Protein AF-A0A2V9GAB4-F1 (afdb_monomer_lite)

Secondary structure (DSSP, 8-state):
--------TT---GGGHHHHHHHHHHHHHHHHHHHHHHHHHHHTTHHHHHHHHHTT-EEEEEEEEEEEEEGGGTTSTT--GGGGSTT--TTS--SS-TTTS----EEEEESSHHHHHHHHHT-SS-BTTB-HHHHTT--GGGEEEEEEEEEEEEEEESSSGGGGHHHHHHHTT----HHHHHHHHHTT-PSP----SHHHHHHHHT-TTTTHHHHHHS---HHHHHHHHHHHHT--EEEEE-TTT--EEEEEE--TTSPPPB---

pLDDT: mean 88.61, std 14.93, range [29.47, 98.56]

Sequence (265 aa):
MNAPDDEVLDYGLIADIPKSKELFEQKAQFHWEFYSELAYLRNQIYDLLKSSLREVAAPFEFSSWQRAVKYKYSLAPLSAKGSLVDPGGRFNIGAIDPSRFPVFPALYLASDKKTALAELLGRDGPVDSLTPEELALTKSISVTVVSVSGKLESVLDIRDSKNLAGFVNLIKGFKLSSKLITKARRVGLFPVKIVRGTNQLVKELQSPKWREWPMGYDVPASPQIFGRIVLDAGVEGVLYDSVLTHSLCSAIYLSSKFPKLCFLH

Radius of gyration: 19.75 Å; chains: 1; bounding box: 44×50×48 Å

Foldseek 3Di:
DDDDDPPPVPDDDPVCVVVVVVLLVLVLVLLVLVLVLVVVLCVVCLVLLLVLLQVLWAKDWAWFWKAKDFPVCQVPSQDQVVQQDPQGDLQWGHVLPCVVHPGFGWDKTFNDDQLNLCVVLVARADDPPDGSQVVSVHDPNRMDMDTFTDMFGTEQELVPLVSCPSNLVSQLPDDDDPVSCVSCVVSVNPPPDGRNGSVSLLCQSLPSPQCCCSVSNSDHGPSNVVSVSCVVSVGQWYWHADNHPRGIMIIGTDDPPTDDTDDDD

Structure (mmCIF, N/CA/C/O backbone):
data_AF-A0A2V9GAB4-F1
#
_entry.id   AF-A0A2V9GAB4-F1
#
loop_
_atom_site.group_PDB
_atom_site.id
_atom_site.type_symbol
_atom_site.label_atom_id
_atom_site.label_alt_id
_atom_site.label_comp_id
_atom_site.label_asym_id
_atom_site.label_entity_id
_atom_site.label_seq_id
_atom_site.pdbx_PDB_ins_code
_atom_site.Cartn_x
_atom_site.Cartn_y
_atom_site.Cartn_z
_atom_site.occupancy
_atom_site.B_iso_or_equiv
_atom_site.auth_seq_id
_atom_site.auth_comp_id
_atom_site.auth_asym_id
_atom_site.auth_atom_id
_atom_site.pdbx_PDB_model_num
ATOM 1 N N . MET A 1 1 ? -14.044 28.088 -4.661 1.00 31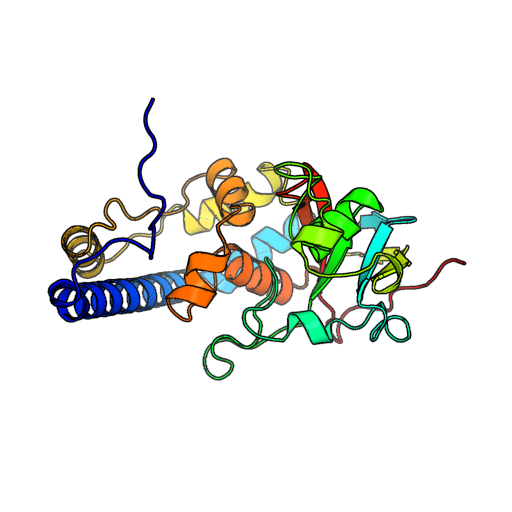.45 1 MET A N 1
ATOM 2 C CA . MET A 1 1 ? -14.533 27.693 -3.322 1.00 31.45 1 MET A CA 1
ATOM 3 C C . MET A 1 1 ? -13.329 27.235 -2.534 1.00 31.45 1 MET A C 1
ATOM 5 O O . MET A 1 1 ? -12.592 26.393 -3.025 1.00 31.45 1 MET A O 1
ATOM 9 N N . ASN A 1 2 ? -13.089 27.898 -1.409 1.00 29.47 2 ASN A N 1
ATOM 10 C CA . ASN A 1 2 ? -11.830 27.888 -0.672 1.00 29.47 2 ASN A CA 1
ATOM 11 C C . ASN A 1 2 ? -11.522 26.510 -0.081 1.00 29.47 2 ASN A C 1
ATOM 13 O O . ASN A 1 2 ? -12.341 25.960 0.651 1.00 29.47 2 ASN A O 1
ATOM 17 N N . ALA A 1 3 ? -10.326 26.001 -0.364 1.00 31.39 3 ALA A N 1
ATOM 18 C CA . ALA A 1 3 ? -9.665 25.024 0.483 1.00 31.39 3 ALA A CA 1
ATOM 19 C C . ALA A 1 3 ? -8.751 25.793 1.445 1.00 31.39 3 ALA A C 1
ATOM 21 O O . ALA A 1 3 ? -7.929 26.582 0.979 1.00 31.39 3 ALA A O 1
ATOM 22 N N . PRO A 1 4 ? -8.883 25.585 2.758 1.00 49.53 4 PRO A N 1
ATOM 23 C CA . PRO A 1 4 ? -7.756 25.758 3.652 1.00 49.53 4 PRO A CA 1
ATOM 24 C C . PRO A 1 4 ? -7.531 24.439 4.391 1.00 49.53 4 PRO A C 1
ATOM 26 O O . PRO A 1 4 ? -8.429 23.965 5.074 1.00 49.53 4 PRO A O 1
ATOM 29 N N . ASP A 1 5 ? -6.383 23.816 4.149 1.00 42.50 5 ASP A N 1
ATOM 30 C CA . ASP A 1 5 ? -5.648 22.951 5.086 1.00 42.50 5 ASP A CA 1
ATOM 31 C C . ASP A 1 5 ? -4.389 22.462 4.350 1.00 42.50 5 ASP A C 1
ATOM 33 O O . ASP A 1 5 ? -4.186 21.276 4.068 1.00 42.50 5 ASP A O 1
ATOM 37 N N . ASP A 1 6 ? -3.560 23.431 3.966 1.00 40.72 6 ASP A N 1
ATOM 38 C CA . ASP A 1 6 ? -2.122 23.211 3.961 1.00 40.72 6 ASP A CA 1
ATOM 39 C C . ASP A 1 6 ? -1.684 23.512 5.398 1.00 40.72 6 ASP A C 1
ATOM 41 O O . ASP A 1 6 ? -1.777 24.657 5.845 1.00 40.72 6 ASP A O 1
ATOM 45 N N . GLU A 1 7 ? -1.277 22.493 6.162 1.00 44.44 7 GLU A N 1
ATOM 46 C CA . GLU A 1 7 ? -0.522 22.710 7.403 1.00 44.44 7 GLU A CA 1
ATOM 47 C C . GLU A 1 7 ? 0.824 23.337 6.995 1.00 44.44 7 GLU A C 1
ATOM 49 O O . GLU A 1 7 ? 1.814 22.656 6.733 1.00 44.44 7 GLU A O 1
ATOM 54 N N . VAL A 1 8 ? 0.826 24.665 6.854 1.00 38.94 8 VAL A N 1
ATOM 55 C CA . VAL A 1 8 ? 2.018 25.484 6.644 1.00 38.94 8 VAL A CA 1
ATOM 56 C C . VAL A 1 8 ? 2.818 25.442 7.942 1.00 38.94 8 VAL A C 1
ATOM 58 O O . VAL A 1 8 ? 2.446 26.067 8.932 1.00 38.94 8 VAL A O 1
ATOM 61 N N . LEU A 1 9 ? 3.920 24.695 7.942 1.00 45.03 9 LEU A N 1
ATOM 62 C CA . LEU A 1 9 ? 4.834 24.563 9.084 1.00 45.03 9 LEU A CA 1
ATOM 63 C C . LEU A 1 9 ? 5.613 25.857 9.415 1.00 45.03 9 LEU A C 1
ATOM 65 O O . LEU A 1 9 ? 6.327 25.885 10.413 1.00 45.03 9 LEU A O 1
ATOM 69 N N . ASP A 1 10 ? 5.465 26.925 8.624 1.00 45.62 10 ASP A N 1
ATOM 70 C CA . ASP A 1 10 ? 6.361 28.093 8.653 1.00 45.62 10 ASP A CA 1
ATOM 71 C C . ASP A 1 10 ? 5.824 29.338 9.383 1.00 45.62 10 ASP A C 1
ATOM 73 O O . ASP A 1 10 ? 6.528 30.345 9.468 1.00 45.62 10 ASP A O 1
ATOM 77 N N . TYR A 1 11 ? 4.616 29.300 9.959 1.00 51.12 11 TYR A N 1
ATOM 78 C CA . TYR A 1 11 ? 4.084 30.433 10.728 1.00 51.12 11 TYR A CA 1
ATOM 79 C C . TYR A 1 11 ? 3.496 29.999 12.074 1.00 51.12 11 TYR A C 1
ATOM 81 O O . TYR A 1 11 ? 2.446 29.369 12.148 1.00 51.12 11 TYR A O 1
ATOM 89 N N . GLY A 1 12 ? 4.164 30.397 13.157 1.00 58.97 12 GLY A N 1
ATOM 90 C CA . GLY A 1 12 ? 3.697 30.263 14.536 1.00 58.97 12 GLY A CA 1
ATOM 91 C C . GLY A 1 12 ? 4.611 31.040 15.479 1.00 58.97 12 GLY A C 1
ATOM 92 O O . GLY A 1 12 ? 5.805 31.188 15.207 1.00 58.97 12 GLY A O 1
ATOM 93 N N . LEU A 1 13 ? 4.079 31.580 16.579 1.00 67.81 13 LEU A N 1
ATOM 94 C CA . LEU A 1 13 ? 4.941 32.171 17.601 1.00 67.81 13 LEU A CA 1
ATOM 95 C C . LEU A 1 13 ? 5.675 31.035 18.322 1.00 67.81 13 LEU A C 1
ATOM 97 O O . LEU A 1 13 ? 5.108 29.970 18.548 1.00 67.81 13 LEU A O 1
ATOM 101 N N . ILE A 1 14 ? 6.914 31.262 18.767 1.00 72.50 14 ILE A N 1
ATOM 102 C CA . ILE A 1 14 ? 7.660 30.279 19.584 1.00 72.50 14 ILE A CA 1
ATOM 103 C C . ILE A 1 14 ? 6.833 29.835 20.811 1.00 72.50 14 ILE A C 1
ATOM 105 O O . ILE A 1 14 ? 6.907 28.686 21.243 1.00 72.50 14 ILE A O 1
ATOM 109 N N . ALA A 1 15 ? 5.987 30.729 21.332 1.00 76.12 15 ALA A N 1
ATOM 110 C CA . ALA A 1 15 ? 5.062 30.460 22.429 1.00 76.12 15 ALA A CA 1
ATOM 111 C C . ALA A 1 15 ? 3.996 29.385 22.120 1.00 76.12 15 ALA A C 1
ATOM 113 O O . ALA A 1 15 ? 3.426 28.814 23.050 1.00 76.12 15 ALA A O 1
ATOM 114 N N . ASP A 1 16 ? 3.735 29.087 20.846 1.00 79.31 16 ASP A N 1
ATOM 115 C CA . ASP A 1 16 ? 2.739 28.104 20.411 1.00 79.31 16 ASP A CA 1
ATOM 116 C C . ASP A 1 16 ? 3.319 26.690 20.267 1.00 79.31 16 ASP A C 1
ATOM 118 O O . ASP A 1 16 ? 2.557 25.725 20.187 1.00 79.31 16 ASP A O 1
ATOM 122 N N . ILE A 1 17 ? 4.650 26.532 20.310 1.00 78.38 17 ILE A N 1
ATOM 123 C CA . ILE A 1 17 ? 5.329 25.229 20.193 1.00 78.38 17 ILE A CA 1
ATOM 124 C C . ILE A 1 17 ? 4.799 24.204 21.214 1.00 78.38 17 ILE A C 1
ATOM 126 O O . ILE A 1 17 ? 4.480 23.086 20.800 1.00 78.38 17 ILE A O 1
ATOM 130 N N . PRO A 1 18 ? 4.636 24.527 22.517 1.00 82.94 18 PRO A N 1
ATOM 131 C CA . PRO A 1 18 ? 4.119 23.559 23.484 1.00 82.94 18 PRO A CA 1
ATOM 132 C C . PRO A 1 18 ? 2.691 23.103 23.163 1.00 82.94 18 PRO A C 1
ATOM 134 O O . PRO A 1 18 ? 2.398 21.913 23.231 1.00 82.94 18 PRO A O 1
ATOM 137 N N . LYS A 1 19 ? 1.820 24.036 22.755 1.00 83.69 19 LYS A N 1
ATOM 138 C CA . LYS A 1 19 ? 0.426 23.738 22.388 1.00 83.69 19 LYS A CA 1
ATOM 139 C C . LYS A 1 19 ? 0.348 22.895 21.117 1.00 83.69 19 LYS A C 1
ATOM 141 O O . LYS A 1 19 ? -0.447 21.964 21.048 1.00 83.69 19 LYS A O 1
ATOM 146 N N . SER A 1 20 ? 1.187 23.206 20.128 1.00 83.12 20 SER A N 1
ATOM 147 C CA . SER A 1 20 ? 1.292 22.443 18.882 1.00 83.12 20 SER A CA 1
ATOM 148 C C . SER A 1 20 ? 1.750 21.007 19.151 1.00 83.12 20 SER A C 1
ATOM 150 O O . SER A 1 20 ? 1.139 20.058 18.660 1.00 83.12 20 SER A O 1
ATOM 152 N N . LYS A 1 21 ? 2.751 20.834 20.024 1.00 87.00 21 LYS A N 1
ATOM 153 C CA . LYS A 1 21 ? 3.227 19.514 20.448 1.00 87.00 21 LYS A CA 1
ATOM 154 C C . LYS A 1 21 ? 2.142 18.711 21.168 1.00 87.0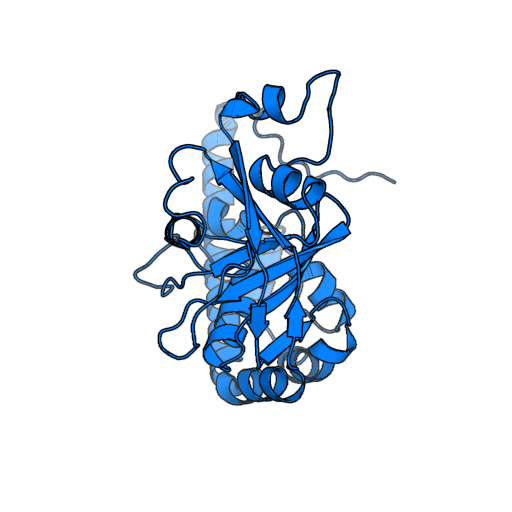0 21 LYS A C 1
ATOM 156 O O . LYS A 1 21 ? 1.928 17.551 20.830 1.00 87.00 21 LYS A O 1
ATOM 161 N N . GLU A 1 22 ? 1.430 19.321 22.113 1.00 88.88 22 GLU A N 1
ATOM 162 C CA . GLU A 1 22 ? 0.339 18.651 22.830 1.00 88.88 22 GLU A CA 1
ATOM 163 C C . GLU A 1 22 ? -0.789 18.228 21.873 1.00 88.88 22 GLU A C 1
ATOM 165 O O . GLU A 1 22 ? -1.264 17.093 21.924 1.00 88.88 22 GLU A O 1
ATOM 170 N N . LEU A 1 23 ? -1.190 19.108 20.949 1.00 88.06 23 LEU A N 1
ATOM 171 C CA . LEU A 1 23 ? -2.200 18.782 19.944 1.00 88.06 23 LEU A CA 1
ATOM 172 C C . LEU A 1 23 ? -1.737 17.642 19.027 1.00 88.06 23 LEU A C 1
ATOM 174 O O . LEU A 1 23 ? -2.525 16.744 18.722 1.00 88.06 23 LEU A O 1
ATOM 178 N N . PHE A 1 24 ? -0.471 17.654 18.608 1.00 90.69 24 PHE A N 1
ATOM 179 C CA . PHE A 1 24 ? 0.117 16.576 17.822 1.00 90.69 24 PHE A CA 1
ATOM 180 C C . PHE A 1 24 ? 0.087 15.244 18.579 1.00 90.69 24 PHE A C 1
ATOM 182 O O . PHE A 1 24 ? -0.371 14.250 18.023 1.00 90.69 24 PHE A O 1
ATOM 189 N N . GLU A 1 25 ? 0.478 15.216 19.855 1.00 92.38 25 GLU A N 1
ATOM 190 C CA . GLU A 1 25 ? 0.418 14.011 20.694 1.00 92.38 25 GLU A CA 1
ATOM 191 C C . GLU A 1 25 ? -1.021 13.481 20.826 1.00 92.38 25 GLU A C 1
ATOM 193 O O . GLU A 1 25 ? -1.262 12.276 20.708 1.00 92.38 25 GLU A O 1
ATOM 198 N N . GLN A 1 26 ? -2.008 14.370 20.988 1.00 93.62 26 GLN A N 1
ATOM 199 C CA . GLN A 1 26 ? -3.422 13.988 21.030 1.00 93.62 26 GLN A CA 1
ATOM 200 C C . GLN A 1 26 ? -3.918 13.418 19.689 1.00 93.62 26 GLN A C 1
ATOM 202 O O . GLN A 1 26 ? -4.648 12.417 19.684 1.00 93.62 26 GLN A O 1
ATOM 207 N N . LYS A 1 27 ? -3.517 14.020 18.558 1.00 93.94 27 LYS A N 1
ATOM 208 C CA . LYS A 1 27 ? -3.809 13.511 17.205 1.00 93.94 27 LYS A CA 1
ATOM 209 C C . LYS A 1 27 ? -3.142 12.148 16.985 1.00 93.94 27 LYS A C 1
ATOM 211 O O . LYS A 1 27 ? -3.827 11.203 16.600 1.00 93.94 27 LYS A O 1
ATOM 216 N N . ALA A 1 28 ? -1.859 12.003 17.314 1.00 94.06 28 ALA A N 1
ATOM 217 C CA . ALA A 1 28 ? -1.122 10.743 17.216 1.00 94.06 28 ALA A CA 1
ATOM 218 C C . ALA A 1 28 ? -1.802 9.634 18.030 1.00 94.06 28 ALA A C 1
ATOM 220 O O . ALA A 1 28 ? -2.096 8.557 17.508 1.00 94.06 28 ALA A O 1
ATOM 221 N N . GLN A 1 29 ? -2.163 9.917 19.285 1.00 95.62 29 GLN A N 1
ATOM 222 C CA . GLN A 1 29 ? -2.875 8.959 20.126 1.00 95.62 29 GLN A CA 1
ATOM 223 C C . GLN A 1 29 ? -4.253 8.598 19.547 1.00 95.62 29 GLN A C 1
ATOM 225 O O . GLN A 1 29 ? -4.697 7.458 19.675 1.00 95.62 29 GLN A O 1
ATOM 230 N N . PHE A 1 30 ? -4.965 9.548 18.932 1.00 95.94 30 PHE A N 1
ATOM 231 C CA . PHE A 1 30 ? -6.208 9.251 18.218 1.00 95.94 30 PHE A CA 1
ATOM 232 C C . PHE A 1 30 ? -5.970 8.312 17.026 1.00 95.94 30 PHE A C 1
ATOM 234 O O . PHE A 1 30 ? -6.690 7.322 16.901 1.00 95.94 30 PHE A O 1
ATOM 241 N N . HIS A 1 31 ? -4.963 8.569 16.186 1.00 95.56 31 HIS A N 1
ATOM 242 C CA . HIS A 1 31 ? -4.657 7.729 15.024 1.00 95.56 31 HIS A CA 1
ATOM 243 C C . HIS A 1 31 ? -4.272 6.299 15.420 1.00 95.56 31 HIS A C 1
ATOM 245 O O . HIS A 1 31 ? -4.744 5.351 14.792 1.00 95.56 31 HIS A O 1
ATOM 251 N N . TRP A 1 32 ? -3.515 6.124 16.506 1.00 96.19 32 TRP A N 1
ATOM 252 C CA . TRP A 1 32 ? -3.209 4.803 17.066 1.00 96.19 32 TRP A CA 1
ATOM 253 C C . TRP A 1 32 ? -4.452 4.053 17.552 1.00 96.19 32 TRP A C 1
ATOM 255 O O . TRP A 1 32 ? -4.627 2.873 17.234 1.00 96.19 32 TRP A O 1
ATOM 265 N N . GLU A 1 33 ? -5.334 4.716 18.303 1.00 96.94 33 GLU A N 1
ATOM 266 C CA . GLU A 1 33 ? -6.590 4.114 18.770 1.00 96.94 33 GLU A CA 1
ATOM 267 C C . GLU A 1 33 ? -7.515 3.769 17.594 1.00 96.94 33 GLU A C 1
ATOM 269 O O . GLU A 1 33 ? -8.073 2.672 17.548 1.00 96.94 33 GLU A O 1
ATOM 274 N N . PHE A 1 34 ? -7.619 4.661 16.606 1.00 96.69 34 PHE A N 1
ATOM 275 C CA . PHE A 1 34 ? -8.413 4.445 15.399 1.00 96.69 34 PHE A CA 1
ATOM 276 C C . PHE A 1 34 ? -7.890 3.288 14.554 1.00 96.69 34 PHE A C 1
ATOM 278 O O . PHE A 1 34 ? -8.665 2.414 14.155 1.00 96.69 34 PHE A O 1
ATOM 285 N N . TYR A 1 35 ? -6.576 3.232 14.331 1.00 96.12 35 TYR A N 1
ATOM 286 C CA . TYR A 1 35 ? -5.938 2.100 13.673 1.00 96.12 35 TYR A CA 1
ATOM 287 C C . TYR A 1 35 ? -6.241 0.792 14.412 1.00 96.12 35 TYR A C 1
ATOM 289 O O . TYR A 1 35 ? -6.675 -0.174 13.782 1.00 96.12 35 TYR A O 1
ATOM 297 N N . SER A 1 36 ? -6.041 0.772 15.733 1.00 96.75 36 SER A N 1
ATOM 298 C CA . SER A 1 36 ? -6.175 -0.430 16.563 1.00 96.75 36 SER A CA 1
ATOM 299 C C . SER A 1 36 ? -7.606 -0.959 16.569 1.00 96.75 36 SER A C 1
ATOM 301 O O . SER A 1 36 ? -7.825 -2.160 16.411 1.00 96.75 36 SER A O 1
ATOM 303 N N . GLU A 1 37 ? -8.593 -0.069 16.686 1.00 97.69 37 GLU A N 1
ATOM 304 C CA . GLU A 1 37 ? -10.002 -0.451 16.671 1.00 97.69 37 GLU A CA 1
ATOM 305 C C . GLU A 1 37 ? -10.410 -1.025 15.305 1.00 97.69 37 GLU A C 1
ATOM 307 O O . GLU A 1 37 ? -11.017 -2.095 15.228 1.00 97.69 37 GLU A O 1
ATOM 312 N N . LEU A 1 38 ? -10.003 -0.386 14.203 1.00 97.06 38 LEU A N 1
ATOM 313 C CA . LEU A 1 38 ? -10.259 -0.937 12.873 1.00 97.06 38 LEU A CA 1
ATOM 314 C C . LEU A 1 38 ? -9.484 -2.234 12.605 1.00 97.06 38 LEU A C 1
ATOM 316 O O . LEU A 1 38 ? -9.986 -3.102 11.892 1.00 97.06 38 LEU A O 1
ATOM 320 N N . ALA A 1 39 ? -8.271 -2.382 13.143 1.00 96.94 39 ALA A N 1
ATOM 321 C CA . ALA A 1 39 ? -7.491 -3.610 13.029 1.00 96.94 39 ALA A CA 1
ATOM 322 C C . ALA A 1 39 ? -8.197 -4.770 13.732 1.00 96.94 39 ALA A C 1
ATOM 324 O O . ALA A 1 39 ? -8.334 -5.838 13.138 1.00 96.94 39 ALA A O 1
ATOM 325 N N . TYR A 1 40 ? -8.732 -4.533 14.932 1.00 98.00 40 TYR A N 1
ATOM 326 C CA . TYR A 1 40 ? -9.563 -5.502 15.637 1.00 98.00 40 TYR A CA 1
ATOM 327 C C . TYR A 1 40 ? -10.787 -5.909 14.804 1.00 98.00 40 TYR A C 1
ATOM 329 O O . TYR A 1 40 ? -11.006 -7.102 14.597 1.00 98.00 40 TYR A O 1
ATOM 337 N N . LEU A 1 41 ? -11.535 -4.942 14.257 1.00 97.81 41 LEU A N 1
ATOM 338 C CA . LEU A 1 41 ? -12.714 -5.218 13.424 1.00 97.81 41 LEU A CA 1
ATOM 339 C C . LEU A 1 41 ? -12.368 -6.003 12.151 1.00 97.81 41 LEU A C 1
ATOM 341 O O . LEU A 1 41 ? -13.071 -6.951 11.813 1.00 97.81 41 LEU A O 1
ATOM 345 N N . ARG A 1 42 ? -11.270 -5.660 11.461 1.00 97.75 42 ARG A N 1
ATOM 346 C CA . ARG A 1 42 ? -10.782 -6.425 10.300 1.00 97.75 42 ARG A CA 1
ATOM 347 C C . ARG A 1 42 ? -10.375 -7.841 10.682 1.00 97.75 42 ARG A C 1
ATOM 349 O O . ARG A 1 42 ? -10.671 -8.759 9.928 1.00 97.75 42 ARG A O 1
ATOM 356 N N . ASN A 1 43 ? -9.727 -8.023 11.832 1.00 97.88 43 ASN A N 1
ATOM 357 C CA . ASN A 1 43 ? -9.279 -9.335 12.289 1.00 97.88 43 ASN A CA 1
ATOM 358 C C . ASN A 1 43 ? -10.452 -10.310 12.487 1.00 97.88 43 ASN A C 1
ATOM 360 O O . ASN A 1 43 ? -10.327 -11.478 12.139 1.00 97.88 43 ASN A O 1
ATOM 364 N N . GLN A 1 44 ? -11.612 -9.825 12.953 1.00 98.25 44 GLN A N 1
ATOM 365 C CA . GLN A 1 44 ? -12.822 -10.652 13.109 1.00 98.25 44 GLN A CA 1
ATOM 366 C C . GLN A 1 44 ? -13.346 -11.237 11.788 1.00 98.25 44 GLN A C 1
ATOM 368 O O . GLN A 1 44 ? -14.071 -12.226 11.796 1.00 98.25 44 GLN A O 1
ATOM 373 N N . ILE A 1 45 ? -13.003 -10.624 10.654 1.00 98.31 45 ILE A N 1
ATOM 374 C CA . ILE A 1 45 ? -13.492 -11.008 9.323 1.00 98.31 45 ILE A CA 1
ATOM 375 C C . ILE A 1 45 ? -12.348 -11.208 8.320 1.00 98.31 45 ILE A C 1
ATOM 377 O O . ILE A 1 45 ? -12.560 -11.133 7.111 1.00 98.31 45 ILE A O 1
ATOM 381 N N . TYR A 1 46 ? -11.121 -11.436 8.797 1.00 98.38 46 TYR A N 1
ATOM 382 C CA . TYR A 1 46 ? -9.918 -11.352 7.963 1.00 98.38 46 TYR A CA 1
ATOM 383 C C . TYR A 1 46 ? -9.918 -12.359 6.810 1.00 98.38 46 TYR A C 1
ATOM 385 O O . TYR A 1 46 ? -9.556 -12.025 5.682 1.00 98.38 46 TYR A O 1
ATOM 393 N N . ASP A 1 47 ? -10.384 -13.583 7.062 1.00 98.50 47 ASP A N 1
ATOM 394 C CA . ASP A 1 47 ? -10.487 -14.615 6.028 1.00 98.50 47 ASP A CA 1
ATOM 395 C C . ASP A 1 47 ? -11.544 -14.288 4.967 1.00 98.50 47 ASP A C 1
ATOM 397 O O . ASP A 1 47 ? -11.324 -14.562 3.784 1.00 98.50 47 ASP A O 1
ATOM 401 N N . LEU A 1 48 ? -12.641 -13.627 5.350 1.00 98.56 48 LEU A N 1
ATOM 402 C CA . LEU A 1 48 ? -13.647 -13.133 4.405 1.00 98.56 48 LEU A CA 1
ATOM 403 C C . LEU A 1 48 ? -13.077 -12.005 3.541 1.00 98.56 48 LEU A C 1
ATOM 405 O O . LEU A 1 48 ? -13.284 -12.001 2.330 1.00 98.56 48 LEU A O 1
ATOM 409 N N . LEU A 1 49 ? -12.303 -11.089 4.139 1.00 98.56 49 LEU A N 1
ATOM 410 C CA . LEU A 1 49 ? -11.621 -10.026 3.395 1.00 98.56 49 LEU A CA 1
ATOM 411 C C . LEU A 1 49 ? -10.668 -10.621 2.353 1.00 98.56 49 LEU A C 1
ATOM 413 O O . LEU A 1 49 ? -10.767 -10.272 1.179 1.00 98.56 49 LEU A O 1
ATOM 417 N N . LYS A 1 50 ? -9.810 -11.570 2.748 1.00 98.44 50 LYS A N 1
ATOM 418 C CA . LYS A 1 50 ? -8.899 -12.262 1.821 1.00 98.44 50 LYS A CA 1
ATOM 419 C C . LYS A 1 50 ? -9.646 -12.982 0.699 1.00 98.44 50 LYS A C 1
ATOM 421 O O . LYS A 1 50 ? -9.265 -12.852 -0.461 1.00 98.44 50 LYS A O 1
ATOM 426 N N . SER A 1 51 ? -10.705 -13.719 1.034 1.00 98.31 51 SER A N 1
ATOM 427 C CA . SER A 1 51 ? -11.493 -14.473 0.049 1.00 98.31 51 SER A CA 1
ATOM 428 C C . SER A 1 51 ? -12.142 -13.536 -0.970 1.00 98.31 51 SER A C 1
ATOM 430 O O . SER A 1 51 ? -11.980 -13.746 -2.167 1.00 98.31 51 SER A O 1
ATOM 432 N N . SER A 1 52 ? -12.728 -12.425 -0.505 1.00 98.31 52 SER A N 1
ATOM 433 C CA . SER A 1 52 ? -13.359 -11.427 -1.379 1.00 98.31 52 SER A CA 1
ATOM 434 C C . SER A 1 52 ? -12.401 -10.787 -2.389 1.00 98.31 52 SER A C 1
ATOM 436 O O . SER A 1 52 ? -12.834 -10.399 -3.467 1.00 98.31 52 SER A O 1
ATOM 438 N N . LEU A 1 53 ? -11.109 -10.675 -2.054 1.00 98.12 53 LEU A N 1
ATOM 439 C CA . LEU A 1 53 ? -10.084 -10.141 -2.957 1.00 98.12 53 LEU A CA 1
ATOM 440 C C . LEU A 1 53 ? -9.559 -11.213 -3.914 1.00 98.12 53 LEU A C 1
ATOM 442 O O . LEU A 1 53 ? -9.282 -10.918 -5.072 1.00 98.12 53 LEU A O 1
ATOM 446 N N . ARG A 1 54 ? -9.431 -12.458 -3.444 1.00 97.00 54 ARG A N 1
ATOM 447 C CA . ARG A 1 54 ? -8.968 -13.579 -4.268 1.00 97.00 54 ARG A CA 1
ATOM 448 C C . ARG A 1 54 ? -9.960 -13.918 -5.381 1.00 97.00 54 ARG A C 1
ATOM 450 O O . ARG A 1 54 ? -9.529 -14.211 -6.485 1.00 97.00 54 ARG A O 1
ATOM 457 N N . GLU A 1 55 ? -11.261 -13.867 -5.096 1.00 96.75 55 GLU A N 1
ATOM 458 C CA . GLU A 1 55 ? -12.335 -14.210 -6.047 1.00 96.75 55 GLU A CA 1
ATOM 459 C C . GLU A 1 55 ? -12.380 -13.310 -7.289 1.00 96.75 55 GLU A C 1
ATOM 461 O O . GLU A 1 55 ? -12.860 -13.734 -8.337 1.00 96.75 55 GLU A O 1
ATOM 466 N N . VAL A 1 56 ? -11.888 -12.077 -7.175 1.00 97.25 56 VAL A N 1
ATOM 467 C CA . VAL A 1 56 ? -11.909 -11.075 -8.254 1.00 97.25 56 VAL A CA 1
ATOM 468 C C . VAL A 1 56 ? -10.538 -10.853 -8.895 1.00 97.25 56 VAL A C 1
ATOM 470 O O . VAL A 1 56 ? -10.439 -10.139 -9.890 1.00 97.25 56 VAL A O 1
ATOM 473 N N . ALA A 1 57 ? -9.473 -11.415 -8.320 1.00 97.31 57 ALA A N 1
ATOM 474 C CA . ALA A 1 57 ? -8.135 -11.300 -8.876 1.00 97.31 57 ALA A CA 1
ATOM 475 C C . ALA A 1 57 ? -8.014 -12.156 -10.144 1.00 97.31 57 ALA A C 1
ATOM 477 O O . ALA A 1 57 ? -8.529 -13.272 -10.205 1.00 97.31 57 ALA A O 1
ATOM 478 N N . ALA A 1 58 ? -7.308 -11.643 -11.148 1.00 96.88 58 ALA A N 1
ATOM 479 C CA . ALA A 1 58 ? -7.201 -12.275 -12.460 1.00 96.88 58 ALA A CA 1
ATOM 480 C C . ALA A 1 58 ? -5.743 -12.342 -12.940 1.00 96.88 58 ALA A C 1
ATOM 482 O O . ALA A 1 58 ? -4.924 -11.528 -12.502 1.00 96.88 58 ALA A O 1
ATOM 483 N N . PRO A 1 59 ? -5.408 -13.268 -13.856 1.00 97.00 59 PRO A N 1
ATOM 484 C CA . PRO A 1 59 ? -4.115 -13.258 -14.520 1.00 97.00 59 PRO A CA 1
ATOM 485 C C . PRO A 1 59 ? -3.871 -11.939 -15.252 1.00 97.00 59 PRO A C 1
ATOM 487 O O . PRO A 1 59 ? -4.781 -11.357 -15.845 1.00 97.00 59 PRO A O 1
ATOM 490 N N . PHE A 1 60 ? -2.624 -11.489 -15.238 1.00 96.19 60 PHE A N 1
ATOM 491 C CA . PHE A 1 60 ? -2.203 -10.250 -15.867 1.00 96.19 60 PHE A CA 1
ATOM 492 C C . PHE A 1 60 ? -0.857 -10.441 -16.559 1.00 96.19 60 PHE A C 1
ATOM 494 O O . PHE A 1 60 ? 0.151 -10.757 -15.926 1.00 96.19 60 PHE A O 1
ATOM 501 N N . GLU A 1 61 ? -0.846 -10.236 -17.870 1.00 96.25 61 GLU A N 1
ATOM 502 C CA . GLU A 1 61 ? 0.366 -10.221 -18.678 1.00 96.25 61 GLU A CA 1
ATOM 503 C C . GLU A 1 61 ? 0.729 -8.781 -19.020 1.00 96.25 61 GLU A C 1
ATOM 505 O O . GLU A 1 61 ? -0.128 -7.964 -19.363 1.00 96.25 61 GLU A O 1
ATOM 510 N N . PHE A 1 62 ? 2.014 -8.469 -18.924 1.00 95.19 62 PHE A N 1
ATOM 511 C CA . PHE A 1 62 ? 2.527 -7.147 -19.216 1.00 95.19 62 PHE A CA 1
ATOM 512 C C . PHE A 1 62 ? 3.806 -7.230 -20.032 1.00 95.19 62 PHE A C 1
ATOM 514 O O . PHE A 1 62 ? 4.681 -8.064 -19.796 1.00 95.19 62 PHE A O 1
ATOM 521 N N . SER A 1 63 ? 3.921 -6.324 -20.997 1.00 96.44 63 SER A N 1
ATOM 522 C CA . SER A 1 63 ? 5.077 -6.229 -21.876 1.00 96.44 63 SER A CA 1
ATOM 523 C C . SER A 1 63 ? 5.622 -4.816 -21.866 1.00 96.44 63 SER A C 1
ATOM 525 O O . SER A 1 63 ? 4.868 -3.849 -21.968 1.00 96.44 63 SER A O 1
ATOM 527 N N . SER A 1 64 ? 6.942 -4.713 -21.766 1.00 95.38 64 SER A N 1
ATOM 528 C CA . SER A 1 64 ? 7.683 -3.457 -21.842 1.00 95.38 64 SER A CA 1
ATOM 529 C C . SER A 1 64 ? 7.256 -2.411 -20.812 1.00 95.38 64 SER A C 1
ATOM 531 O O . SER A 1 64 ? 7.254 -1.209 -21.083 1.00 95.38 64 SER A O 1
ATOM 533 N N . TRP A 1 65 ? 6.911 -2.862 -19.608 1.00 97.38 65 TRP A N 1
ATOM 534 C CA . TRP A 1 65 ? 6.686 -1.975 -18.474 1.00 97.38 65 TRP A CA 1
ATOM 535 C C . TRP A 1 65 ? 8.008 -1.433 -17.959 1.00 97.38 65 TRP A C 1
ATOM 537 O O . TRP A 1 65 ? 9.061 -2.030 -18.138 1.00 97.38 65 TRP A O 1
ATOM 547 N N . GLN A 1 66 ? 7.971 -0.279 -17.320 1.00 97.25 66 GLN A N 1
ATOM 548 C CA . GLN A 1 66 ? 9.160 0.486 -17.004 1.00 97.25 66 GLN A CA 1
ATOM 549 C C . GLN A 1 66 ? 9.391 0.522 -15.500 1.00 97.25 66 GLN A C 1
ATOM 551 O O . GLN A 1 66 ? 8.485 0.800 -14.709 1.00 97.25 66 GLN A O 1
ATOM 556 N N . ARG A 1 67 ? 10.642 0.287 -15.102 1.00 95.44 67 ARG A N 1
ATOM 557 C CA . ARG A 1 67 ? 11.111 0.526 -13.738 1.00 95.44 67 ARG A CA 1
ATOM 558 C C . ARG A 1 67 ? 12.257 1.517 -13.747 1.00 95.44 67 ARG A C 1
ATOM 560 O O . ARG A 1 67 ? 13.321 1.226 -14.287 1.00 95.44 67 ARG A O 1
ATOM 567 N N . ALA A 1 68 ? 12.052 2.662 -13.106 1.00 94.00 68 ALA A N 1
ATOM 568 C CA . ALA A 1 68 ? 13.101 3.644 -12.874 1.00 94.00 68 ALA A CA 1
ATOM 569 C C . ALA A 1 68 ? 13.751 3.410 -11.502 1.00 94.00 68 ALA A C 1
ATOM 571 O O . ALA A 1 68 ? 13.069 3.262 -10.488 1.00 94.00 68 ALA A O 1
ATOM 572 N N . VAL A 1 69 ? 15.081 3.381 -11.461 1.00 91.75 69 VAL A N 1
ATOM 573 C CA . VAL A 1 69 ? 15.878 3.256 -10.234 1.00 91.75 69 VAL A CA 1
ATOM 574 C C . VAL A 1 69 ? 17.034 4.249 -10.254 1.00 91.75 69 VAL A C 1
ATOM 576 O O . VAL A 1 69 ? 17.504 4.651 -11.315 1.00 91.75 69 VAL A O 1
ATOM 579 N N . LYS A 1 70 ? 17.550 4.630 -9.080 1.00 89.38 70 LYS A N 1
ATOM 580 C CA . LYS A 1 70 ? 18.812 5.388 -9.015 1.00 89.38 70 LYS A CA 1
ATOM 581 C C . LYS A 1 70 ? 19.944 4.553 -9.622 1.00 89.38 70 LYS A C 1
ATOM 583 O O . LYS A 1 70 ? 19.991 3.348 -9.390 1.00 89.38 70 LYS A O 1
ATOM 588 N N . TYR A 1 71 ? 20.887 5.194 -10.309 1.00 87.38 71 TYR A N 1
ATOM 589 C CA . TYR A 1 71 ? 21.997 4.549 -11.023 1.00 87.38 71 TYR A CA 1
ATOM 590 C C . TYR A 1 71 ? 22.786 3.565 -10.149 1.00 87.38 71 TYR A C 1
ATOM 592 O O . TYR A 1 71 ? 23.147 2.486 -10.599 1.00 87.38 71 TYR A O 1
ATOM 600 N N . LYS A 1 72 ? 22.965 3.865 -8.855 1.00 88.00 72 LYS A N 1
ATOM 601 C CA . LYS A 1 72 ? 23.604 2.947 -7.890 1.00 88.00 72 LYS A CA 1
ATOM 602 C C . LYS A 1 72 ? 22.900 1.589 -7.720 1.00 88.00 72 LYS A C 1
ATOM 604 O O . LYS A 1 72 ? 23.475 0.677 -7.138 1.00 88.00 72 LYS A O 1
ATOM 609 N N . TYR A 1 73 ? 21.660 1.457 -8.185 1.00 88.56 73 TYR A N 1
ATOM 610 C CA . TYR A 1 73 ? 20.860 0.232 -8.152 1.00 88.56 73 TYR A CA 1
ATOM 611 C C . TYR A 1 73 ? 20.668 -0.395 -9.543 1.00 88.56 73 TYR A C 1
ATOM 613 O O . TYR A 1 73 ? 19.909 -1.354 -9.671 1.00 88.56 73 TYR A O 1
ATOM 621 N N . SER A 1 74 ? 21.352 0.112 -10.574 1.00 88.94 74 SER A N 1
ATOM 622 C CA . SER A 1 74 ? 21.228 -0.344 -11.967 1.00 88.94 74 SER A CA 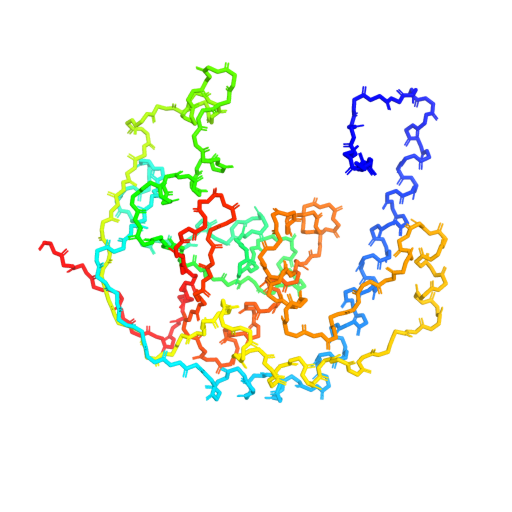1
ATOM 623 C C . SER A 1 74 ? 21.569 -1.823 -12.165 1.00 88.94 74 SER A C 1
ATOM 625 O O . SER A 1 74 ? 20.965 -2.473 -13.009 1.00 88.94 74 SER A O 1
ATOM 627 N N . LEU A 1 75 ? 22.476 -2.375 -11.349 1.00 89.81 75 LEU A N 1
ATOM 628 C CA . LEU A 1 75 ? 22.876 -3.789 -11.391 1.00 89.81 75 LEU A CA 1
ATOM 629 C C . LEU A 1 75 ? 21.882 -4.738 -10.705 1.00 89.81 75 LEU A C 1
ATOM 631 O O . LEU A 1 75 ? 22.001 -5.953 -10.828 1.00 89.81 75 LEU A O 1
ATOM 635 N N . ALA A 1 76 ? 20.905 -4.208 -9.967 1.00 90.81 76 ALA A N 1
ATOM 636 C CA . ALA A 1 76 ? 19.865 -5.001 -9.318 1.00 90.81 76 ALA A CA 1
ATOM 637 C C . ALA A 1 76 ? 18.492 -4.328 -9.474 1.00 90.81 76 ALA A C 1
ATOM 639 O O . ALA A 1 76 ? 17.813 -4.049 -8.475 1.00 90.81 76 ALA A O 1
ATOM 640 N N . PRO A 1 77 ? 18.045 -4.071 -10.716 1.00 89.56 77 PR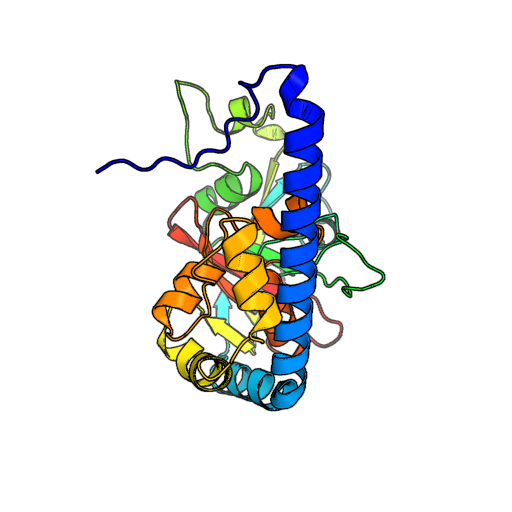O A N 1
ATOM 641 C CA . PRO A 1 77 ? 16.908 -3.209 -10.980 1.00 89.56 77 PRO A CA 1
ATOM 642 C C . PRO A 1 77 ? 15.577 -3.894 -10.680 1.00 89.56 77 PRO A C 1
ATOM 644 O O . PRO A 1 77 ? 14.559 -3.243 -10.814 1.00 89.56 77 PRO A O 1
ATOM 647 N N . LEU A 1 78 ? 15.550 -5.163 -10.249 1.00 91.00 78 LEU A N 1
ATOM 648 C CA . LEU A 1 78 ? 14.366 -5.883 -9.741 1.00 91.00 78 LEU A CA 1
ATOM 649 C C . LEU A 1 78 ? 14.391 -6.087 -8.216 1.00 91.00 78 LEU A C 1
ATOM 651 O O . LEU A 1 78 ? 13.499 -6.699 -7.640 1.00 91.00 78 LEU A O 1
ATOM 655 N N . SER A 1 79 ? 15.386 -5.530 -7.524 1.00 91.12 79 SER A N 1
ATOM 656 C CA . SER A 1 79 ? 15.427 -5.566 -6.064 1.00 91.12 79 SER A CA 1
ATOM 657 C C . SER A 1 79 ? 14.264 -4.767 -5.471 1.00 91.12 79 SER A C 1
ATOM 659 O O . SER A 1 79 ? 14.090 -3.586 -5.788 1.00 91.12 79 SER A O 1
ATOM 661 N N . ALA A 1 80 ? 13.494 -5.379 -4.573 1.00 92.69 80 ALA A N 1
ATOM 662 C CA . ALA A 1 80 ? 12.466 -4.694 -3.789 1.00 92.69 80 ALA A CA 1
ATOM 663 C C . ALA A 1 80 ? 12.991 -4.155 -2.447 1.00 92.69 80 ALA A C 1
ATOM 665 O O . ALA A 1 80 ? 12.206 -3.631 -1.662 1.00 92.69 80 ALA A O 1
ATOM 666 N N . LYS A 1 81 ? 14.306 -4.224 -2.168 1.00 91.38 81 LYS A N 1
ATOM 667 C CA . LYS A 1 81 ? 14.885 -3.761 -0.888 1.00 91.38 81 LYS A CA 1
ATOM 668 C C . LYS A 1 81 ? 14.505 -2.319 -0.545 1.00 91.38 81 LYS A C 1
ATOM 670 O O . LYS A 1 81 ? 14.250 -2.018 0.612 1.00 91.38 81 LYS A O 1
ATOM 675 N N . GLY A 1 82 ? 14.416 -1.448 -1.552 1.00 90.25 82 GLY A N 1
ATOM 676 C CA . GLY A 1 82 ? 14.002 -0.056 -1.364 1.00 90.25 82 GLY A CA 1
ATOM 677 C C . GLY A 1 82 ? 12.568 0.107 -0.854 1.00 90.25 82 GLY A C 1
ATOM 678 O O . GLY A 1 82 ? 12.282 1.105 -0.221 1.00 90.25 82 GLY A O 1
ATOM 679 N N . SER A 1 83 ? 11.679 -0.865 -1.072 1.00 93.69 83 SER A N 1
ATOM 680 C CA . SER A 1 83 ? 10.309 -0.826 -0.539 1.00 93.69 83 SER A CA 1
ATOM 681 C C . SER A 1 83 ? 10.225 -1.202 0.944 1.00 93.69 83 SER A C 1
ATOM 683 O O . SER A 1 83 ? 9.189 -0.986 1.557 1.00 93.69 83 SER A O 1
ATOM 685 N N . LEU A 1 84 ? 11.288 -1.769 1.524 1.00 94.50 84 LEU A N 1
ATOM 686 C CA . LEU A 1 84 ? 11.315 -2.205 2.924 1.00 94.50 84 LEU A CA 1
ATOM 687 C C . LEU A 1 84 ? 11.778 -1.104 3.884 1.00 94.50 84 LEU A C 1
ATOM 689 O O . LEU A 1 84 ? 11.622 -1.253 5.091 1.00 94.50 84 LEU A O 1
ATOM 693 N N . VAL A 1 85 ? 12.368 -0.024 3.367 1.00 94.38 85 VAL A N 1
ATOM 694 C CA . VAL A 1 85 ? 12.777 1.130 4.184 1.00 94.38 85 VAL A CA 1
ATOM 695 C C . VAL A 1 85 ? 11.548 1.920 4.626 1.00 94.38 85 VAL A C 1
ATOM 697 O O . VAL A 1 85 ? 10.495 1.793 4.012 1.00 94.38 85 VAL A O 1
ATOM 700 N N . ASP A 1 86 ? 11.670 2.714 5.682 1.00 91.88 86 ASP A N 1
ATOM 701 C CA . ASP A 1 86 ? 10.592 3.567 6.190 1.00 91.88 86 ASP A CA 1
ATOM 702 C C . ASP A 1 86 ? 10.129 4.606 5.137 1.00 91.88 86 ASP A C 1
ATOM 704 O O . ASP A 1 86 ? 10.984 5.216 4.483 1.00 91.88 86 ASP A O 1
ATOM 708 N N . PRO A 1 87 ? 8.812 4.803 4.904 1.00 94.38 87 PRO A N 1
ATOM 709 C CA . PRO A 1 87 ? 7.650 4.056 5.428 1.00 94.38 87 PRO A CA 1
ATOM 710 C C . PRO A 1 87 ? 7.213 2.867 4.565 1.00 94.38 87 PRO A C 1
ATOM 712 O O . PRO A 1 87 ? 6.218 2.195 4.845 1.00 94.38 87 PRO A O 1
ATOM 715 N N . GLY A 1 88 ? 7.942 2.615 3.487 1.00 95.69 88 GLY A N 1
ATOM 716 C CA . GLY A 1 88 ? 7.612 1.693 2.417 1.00 95.69 88 GLY A CA 1
ATOM 717 C C . GLY A 1 88 ? 7.021 2.422 1.218 1.00 95.69 88 GLY A C 1
ATOM 718 O O . GLY A 1 88 ? 7.198 3.628 1.036 1.00 95.69 88 GLY A O 1
ATOM 719 N N . GLY A 1 89 ? 6.335 1.677 0.358 1.00 95.25 89 GLY A N 1
ATOM 720 C CA . GLY A 1 89 ? 5.571 2.235 -0.751 1.00 95.25 89 GLY A CA 1
ATOM 721 C C . GLY A 1 89 ? 4.075 2.290 -0.448 1.00 95.25 89 GLY A C 1
ATOM 722 O O . GLY A 1 89 ? 3.617 1.900 0.623 1.00 95.25 89 GLY A O 1
ATOM 723 N N . ARG A 1 90 ? 3.292 2.761 -1.421 1.00 96.12 90 ARG A N 1
ATOM 724 C CA . ARG A 1 90 ? 1.843 2.960 -1.266 1.00 96.12 90 ARG A CA 1
ATOM 725 C C . ARG A 1 90 ? 1.113 1.685 -0.839 1.00 96.12 90 ARG A C 1
ATOM 727 O O . ARG A 1 90 ? 0.249 1.741 0.026 1.00 96.12 90 ARG A O 1
ATOM 734 N N . PHE A 1 91 ? 1.470 0.552 -1.438 1.00 97.88 91 PHE A N 1
ATOM 735 C CA . PHE A 1 91 ? 0.797 -0.734 -1.242 1.00 97.88 91 PHE A CA 1
ATOM 736 C C . PHE A 1 91 ? 1.638 -1.738 -0.453 1.00 97.88 91 PHE A C 1
ATOM 738 O O . PHE A 1 91 ? 1.345 -2.933 -0.488 1.00 97.88 91 PHE A O 1
ATOM 745 N N . ASN A 1 92 ? 2.682 -1.282 0.249 1.00 97.75 92 ASN A N 1
ATOM 746 C CA . ASN A 1 92 ? 3.458 -2.149 1.125 1.00 97.75 92 ASN A CA 1
ATOM 747 C C . ASN A 1 92 ? 3.951 -1.444 2.388 1.00 97.75 92 ASN A C 1
ATOM 749 O O . ASN A 1 92 ? 4.262 -0.257 2.374 1.00 97.75 92 ASN A O 1
ATOM 753 N N . ILE A 1 93 ? 4.040 -2.203 3.475 1.00 97.62 93 ILE A N 1
ATOM 754 C CA . ILE A 1 93 ? 4.544 -1.715 4.758 1.00 97.62 93 ILE A CA 1
ATOM 755 C C . ILE A 1 93 ? 6.069 -1.859 4.764 1.00 97.62 93 ILE A C 1
ATOM 757 O O . ILE A 1 93 ? 6.590 -2.968 4.603 1.00 97.62 93 ILE A O 1
ATOM 761 N N . GLY A 1 94 ? 6.765 -0.732 4.926 1.00 96.38 94 GLY A N 1
ATOM 762 C CA . GLY A 1 94 ? 8.202 -0.666 5.188 1.00 96.38 94 GLY A CA 1
ATOM 763 C C . GLY A 1 94 ? 8.502 -0.528 6.681 1.00 96.38 94 GLY A C 1
ATOM 764 O O . GLY A 1 94 ? 7.681 -0.876 7.527 1.00 96.38 94 GLY A O 1
ATOM 765 N N . ALA A 1 95 ? 9.683 -0.015 7.015 1.00 95.44 95 ALA A N 1
ATOM 766 C CA . ALA A 1 95 ? 10.205 0.017 8.381 1.00 95.44 95 ALA A CA 1
ATOM 767 C C . ALA A 1 95 ? 9.614 1.120 9.294 1.00 95.44 95 ALA A C 1
ATOM 769 O O . ALA A 1 95 ? 10.373 1.746 10.022 1.00 95.44 95 ALA A O 1
ATOM 770 N N . ILE A 1 96 ? 8.288 1.317 9.272 1.00 94.25 96 ILE A N 1
ATOM 771 C CA . ILE A 1 96 ? 7.563 2.279 10.130 1.00 94.25 96 ILE A CA 1
ATOM 772 C C . ILE A 1 96 ? 7.733 1.892 11.613 1.00 94.25 96 ILE A C 1
ATOM 774 O O . ILE A 1 96 ? 8.393 2.571 12.385 1.00 94.25 96 ILE A O 1
ATOM 778 N N . ASP A 1 97 ? 7.189 0.730 11.993 1.00 93.00 97 ASP A N 1
ATOM 779 C CA . ASP A 1 97 ? 7.437 0.057 13.275 1.00 93.00 97 ASP A CA 1
ATOM 780 C C . ASP A 1 97 ? 7.466 -1.460 13.014 1.00 93.00 97 ASP A C 1
ATOM 782 O O . ASP A 1 97 ? 6.426 -2.128 13.085 1.00 93.00 97 ASP A O 1
ATOM 786 N N . PRO A 1 98 ? 8.640 -2.031 12.675 1.00 91.44 98 PRO A N 1
ATOM 787 C CA . PRO A 1 98 ? 8.767 -3.444 12.316 1.00 91.44 98 PRO A CA 1
ATOM 788 C C . PRO A 1 98 ? 8.320 -4.419 13.409 1.00 91.44 98 PRO A C 1
ATOM 790 O O . PRO A 1 98 ? 8.027 -5.576 13.109 1.00 91.44 98 PRO A O 1
ATOM 793 N N . SER A 1 99 ? 8.282 -3.975 14.672 1.00 91.38 99 SER A N 1
ATOM 794 C CA . SER A 1 99 ? 7.852 -4.812 15.793 1.00 91.38 99 SER A CA 1
ATOM 795 C C . SER A 1 99 ? 6.336 -5.031 15.802 1.00 91.38 99 SER A C 1
ATOM 797 O O . SER A 1 99 ? 5.864 -6.083 16.231 1.00 91.38 99 SER A O 1
ATOM 799 N N . ARG A 1 100 ? 5.573 -4.058 15.287 1.00 92.50 100 ARG A N 1
ATOM 800 C CA . ARG A 1 100 ? 4.103 -4.083 15.240 1.00 92.50 100 ARG A CA 1
ATOM 801 C C . ARG A 1 100 ? 3.557 -4.393 13.856 1.00 92.50 100 ARG A C 1
ATOM 803 O O . ARG A 1 100 ? 2.499 -5.011 13.740 1.00 92.50 100 ARG A O 1
ATOM 810 N N . PHE A 1 101 ? 4.258 -3.961 12.813 1.00 95.06 101 PHE A N 1
ATOM 811 C CA . PHE A 1 101 ? 3.812 -4.064 11.431 1.00 95.06 101 PHE A CA 1
ATOM 812 C C . PHE A 1 101 ? 4.829 -4.869 10.625 1.00 95.06 101 PHE A C 1
ATOM 814 O O . PHE A 1 101 ? 5.884 -4.347 10.260 1.00 95.06 101 PHE A O 1
ATOM 821 N N . PRO A 1 102 ? 4.540 -6.148 10.325 1.00 94.00 102 PRO A N 1
ATOM 822 C CA . PRO A 1 102 ? 5.492 -6.967 9.599 1.00 94.00 102 PRO A CA 1
ATOM 823 C C . PRO A 1 102 ? 5.697 -6.424 8.181 1.00 94.00 102 PRO A C 1
ATOM 825 O O . PRO A 1 102 ? 4.752 -6.339 7.386 1.00 94.00 102 PRO A O 1
ATOM 828 N N . VAL A 1 103 ? 6.947 -6.083 7.878 1.00 95.88 103 VAL A N 1
ATOM 829 C CA . VAL A 1 103 ? 7.355 -5.537 6.582 1.00 95.88 103 VAL A CA 1
ATOM 830 C C . VAL A 1 103 ? 7.186 -6.565 5.469 1.00 95.88 103 VAL A C 1
ATOM 832 O O . VAL A 1 103 ? 7.324 -7.771 5.690 1.00 95.88 103 VAL A O 1
ATOM 835 N N . PHE A 1 104 ? 6.918 -6.097 4.252 1.00 95.69 104 PHE A N 1
ATOM 836 C CA . PHE A 1 104 ? 6.885 -6.970 3.081 1.00 95.69 104 PHE A CA 1
ATOM 837 C C . PHE A 1 104 ? 7.317 -6.239 1.809 1.00 95.69 104 PHE A C 1
ATOM 839 O O . PHE A 1 104 ? 7.036 -5.046 1.654 1.00 95.69 104 PHE A O 1
ATOM 846 N N . PRO A 1 105 ? 8.022 -6.932 0.898 1.00 95.50 105 PRO A N 1
ATOM 847 C CA . PRO A 1 105 ? 8.576 -6.308 -0.291 1.00 95.50 105 PRO A CA 1
ATOM 848 C C . PRO A 1 105 ? 7.511 -6.097 -1.370 1.00 95.50 105 PRO A C 1
ATOM 850 O O . PRO A 1 105 ? 6.712 -6.989 -1.660 1.00 95.50 105 PRO A O 1
ATOM 853 N N . ALA A 1 106 ? 7.582 -4.947 -2.036 1.00 96.50 106 ALA A N 1
ATOM 854 C CA . ALA A 1 106 ? 6.865 -4.685 -3.275 1.00 96.50 106 ALA A CA 1
ATOM 855 C C . ALA A 1 106 ? 7.793 -4.104 -4.347 1.00 96.50 106 ALA A C 1
ATOM 857 O O . ALA A 1 106 ? 8.637 -3.237 -4.101 1.00 96.50 106 ALA A O 1
ATOM 858 N N . LEU A 1 107 ? 7.621 -4.601 -5.563 1.00 96.06 107 LEU A N 1
ATOM 859 C CA . LEU A 1 107 ? 8.245 -4.120 -6.777 1.00 96.06 107 LEU A CA 1
ATOM 860 C C . LEU A 1 107 ? 7.257 -3.206 -7.504 1.00 96.06 107 LEU A C 1
ATOM 862 O O . LEU A 1 107 ? 6.191 -3.652 -7.910 1.00 96.06 107 LEU A O 1
ATOM 866 N N . TYR A 1 108 ? 7.629 -1.944 -7.689 1.00 96.94 108 TYR A N 1
ATOM 867 C CA . TYR A 1 108 ? 6.799 -0.970 -8.392 1.00 96.94 108 TYR A CA 1
ATOM 868 C C . TYR A 1 108 ? 7.233 -0.838 -9.851 1.00 96.94 108 TYR A C 1
ATOM 870 O O . TYR A 1 108 ? 8.423 -0.632 -10.118 1.00 96.94 108 TYR A O 1
ATOM 878 N N . LEU A 1 109 ? 6.268 -0.949 -10.761 1.00 97.50 109 LEU A N 1
ATOM 879 C CA . LEU A 1 109 ? 6.419 -0.779 -12.206 1.00 97.50 109 LEU A CA 1
ATOM 880 C C . LEU A 1 109 ? 5.381 0.224 -12.718 1.00 97.50 109 LEU A C 1
ATOM 882 O O . LEU A 1 109 ? 4.285 0.313 -12.165 1.00 97.50 109 LEU A O 1
ATOM 886 N N . ALA A 1 110 ? 5.704 0.926 -13.798 1.00 97.88 110 ALA A N 1
ATOM 887 C CA . ALA A 1 110 ? 4.763 1.761 -14.538 1.00 97.88 110 ALA A CA 1
ATOM 888 C C . ALA A 1 110 ? 4.598 1.251 -15.972 1.00 97.88 110 ALA A C 1
ATOM 890 O O . ALA A 1 110 ? 5.508 0.626 -16.514 1.00 97.88 110 ALA A O 1
ATOM 891 N N . SER A 1 111 ? 3.473 1.551 -16.613 1.00 97.38 111 SER A N 1
ATOM 892 C CA . SER A 1 111 ? 3.214 1.161 -18.003 1.00 97.38 111 SER A CA 1
ATOM 893 C C . SER A 1 111 ? 4.141 1.842 -19.010 1.00 97.38 111 SER A C 1
ATOM 895 O O . SER A 1 111 ? 4.317 1.340 -20.115 1.00 97.38 111 SER A O 1
ATOM 897 N N . ASP A 1 112 ? 4.735 2.982 -18.650 1.00 96.56 112 ASP A N 1
ATOM 898 C CA . ASP A 1 112 ? 5.572 3.777 -19.543 1.00 96.56 112 ASP A CA 1
ATOM 899 C C . ASP A 1 112 ? 6.713 4.501 -18.806 1.00 96.56 112 ASP A C 1
ATOM 901 O O . ASP A 1 112 ? 6.741 4.629 -17.577 1.00 96.56 112 ASP A O 1
ATOM 905 N N . LYS A 1 113 ? 7.688 4.978 -19.589 1.00 93.88 113 LYS A N 1
ATOM 906 C CA . LYS A 1 113 ? 8.936 5.556 -19.073 1.00 93.88 113 LYS A CA 1
ATOM 907 C C . LYS A 1 113 ? 8.699 6.896 -18.387 1.00 93.88 113 LYS A C 1
ATOM 909 O O . LYS A 1 113 ? 9.365 7.177 -17.391 1.00 93.88 113 LYS A O 1
ATOM 914 N N . LYS A 1 114 ? 7.781 7.713 -18.914 1.00 93.12 114 LYS A N 1
ATOM 915 C CA . LYS A 1 114 ? 7.460 9.029 -18.352 1.00 93.12 114 LYS A CA 1
ATOM 916 C C . LYS A 1 114 ? 6.915 8.842 -16.937 1.00 93.12 114 LYS A C 1
ATOM 918 O O . LYS A 1 114 ? 7.416 9.460 -16.004 1.00 93.12 114 LYS A O 1
ATOM 923 N N . THR A 1 115 ? 5.979 7.916 -16.773 1.00 95.19 115 THR A N 1
ATOM 924 C CA . THR A 1 115 ? 5.367 7.585 -15.484 1.00 95.19 115 THR A CA 1
ATOM 925 C C . THR A 1 115 ? 6.372 6.998 -14.499 1.00 95.19 115 THR A C 1
ATOM 927 O O . THR A 1 115 ? 6.424 7.433 -13.351 1.00 95.19 115 THR A O 1
ATOM 930 N N . ALA A 1 116 ? 7.231 6.071 -14.938 1.00 94.56 116 ALA A N 1
ATOM 931 C CA . ALA A 1 116 ? 8.269 5.508 -14.073 1.00 94.56 116 ALA A CA 1
ATOM 932 C C . ALA A 1 116 ? 9.226 6.586 -13.530 1.00 94.56 116 ALA A C 1
ATOM 934 O O . ALA A 1 116 ? 9.599 6.550 -12.356 1.00 94.56 116 ALA A O 1
ATOM 935 N N . LEU A 1 117 ? 9.617 7.549 -14.372 1.00 92.38 117 LEU A N 1
ATOM 936 C CA . LEU A 1 117 ? 10.455 8.679 -13.965 1.00 92.38 117 LEU A CA 1
ATOM 937 C C . LEU A 1 117 ? 9.710 9.623 -13.019 1.00 92.38 117 LEU A C 1
ATOM 939 O O . LEU A 1 117 ? 10.262 9.988 -11.983 1.00 92.38 117 LEU A O 1
ATOM 943 N N . ALA A 1 118 ? 8.459 9.963 -13.334 1.00 91.25 118 ALA A N 1
ATOM 944 C CA . ALA A 1 118 ? 7.642 10.836 -12.500 1.00 91.25 118 ALA A CA 1
ATOM 945 C C . ALA A 1 118 ? 7.465 10.271 -11.082 1.00 91.25 118 ALA A C 1
ATOM 947 O O . ALA A 1 118 ? 7.666 10.983 -10.102 1.00 91.25 118 ALA A O 1
ATOM 948 N N . GLU A 1 119 ? 7.178 8.972 -10.954 1.00 92.19 119 GLU A N 1
ATOM 949 C CA . GLU A 1 119 ? 7.046 8.293 -9.658 1.00 92.19 119 GLU A CA 1
ATOM 950 C C . GLU A 1 119 ? 8.374 8.224 -8.882 1.00 92.19 119 GLU A C 1
ATOM 952 O O . GLU A 1 119 ? 8.381 8.398 -7.663 1.00 92.19 119 GLU A O 1
ATOM 957 N N . LEU A 1 120 ? 9.513 8.019 -9.562 1.00 89.94 120 LEU A N 1
ATOM 958 C CA . LEU A 1 120 ? 10.834 8.026 -8.915 1.00 89.94 120 LEU A CA 1
ATOM 959 C C . LEU A 1 120 ? 11.206 9.415 -8.373 1.00 89.94 120 LEU A C 1
ATOM 961 O O . LEU A 1 120 ? 11.808 9.512 -7.302 1.00 89.94 120 LEU A O 1
ATOM 965 N N . LEU A 1 121 ? 10.887 10.468 -9.128 1.00 87.00 121 LEU A N 1
ATOM 966 C CA . LEU A 1 121 ? 11.196 11.861 -8.787 1.00 87.00 121 LEU A CA 1
ATOM 967 C C . LEU A 1 121 ? 10.116 12.503 -7.900 1.00 87.00 121 LEU A C 1
ATOM 969 O O . LEU A 1 121 ? 10.350 13.550 -7.303 1.00 87.00 121 LEU A O 1
ATOM 973 N N . GLY A 1 122 ? 8.947 11.867 -7.788 1.00 84.88 122 GLY A N 1
ATOM 974 C CA . GLY A 1 122 ? 7.805 12.337 -7.010 1.00 84.88 122 GLY A CA 1
ATOM 975 C C . GLY A 1 122 ? 7.015 13.481 -7.656 1.00 84.88 122 GLY A C 1
ATOM 976 O O . GLY A 1 122 ? 6.273 14.152 -6.940 1.00 84.88 122 GLY A O 1
ATOM 977 N N . ARG A 1 123 ? 7.177 13.736 -8.965 1.00 80.94 123 ARG A N 1
ATOM 978 C CA . ARG A 1 123 ? 6.538 14.847 -9.704 1.00 80.94 123 ARG A CA 1
ATOM 979 C C . ARG A 1 123 ? 6.331 14.519 -11.187 1.00 80.94 123 ARG A C 1
ATOM 981 O O . ARG A 1 123 ? 7.188 13.874 -11.781 1.00 80.94 123 ARG A O 1
ATOM 988 N N . ASP A 1 124 ? 5.244 15.011 -11.792 1.00 76.94 124 ASP A N 1
ATOM 989 C CA . ASP A 1 124 ? 5.049 15.007 -13.254 1.00 76.94 124 ASP A CA 1
ATOM 990 C C . ASP A 1 124 ? 5.333 16.401 -13.835 1.00 76.94 124 ASP A C 1
ATOM 992 O O . ASP A 1 124 ? 4.533 17.320 -13.682 1.00 76.94 124 ASP A O 1
ATOM 996 N N . GLY A 1 125 ? 6.480 16.556 -14.498 1.00 71.81 125 GLY A N 1
ATOM 997 C CA . GLY A 1 125 ? 6.832 17.776 -15.230 1.00 71.81 125 GLY A CA 1
ATOM 998 C C . GLY A 1 125 ? 7.389 18.941 -14.391 1.00 71.81 125 GLY A C 1
ATOM 999 O O . GLY A 1 125 ? 7.535 18.839 -13.169 1.00 71.81 125 GLY A O 1
ATOM 1000 N N . PRO A 1 126 ? 7.791 20.033 -15.067 1.00 65.31 126 PRO A N 1
ATOM 1001 C CA . PRO A 1 126 ? 8.457 21.166 -14.436 1.00 65.31 126 PRO A CA 1
ATOM 1002 C C . PRO A 1 126 ? 7.505 22.046 -13.613 1.00 65.31 126 PRO A C 1
ATOM 1004 O O . PRO A 1 126 ? 6.331 22.193 -13.951 1.00 65.31 126 PRO A O 1
ATOM 1007 N N . VAL A 1 127 ? 8.040 22.689 -12.572 1.00 67.38 127 VAL A N 1
ATOM 1008 C CA . VAL A 1 127 ? 7.357 23.721 -11.767 1.00 67.38 127 VAL A CA 1
ATOM 1009 C C . VAL A 1 127 ? 8.247 24.958 -11.742 1.00 67.38 127 VAL A C 1
ATOM 1011 O O . VAL A 1 127 ? 9.444 24.832 -11.498 1.00 67.38 127 VAL A O 1
ATOM 1014 N N . ASP A 1 128 ? 7.683 26.135 -12.017 1.00 68.94 128 ASP A N 1
ATOM 1015 C CA . ASP A 1 128 ? 8.392 27.424 -11.973 1.00 68.94 128 ASP A CA 1
ATOM 1016 C C . ASP A 1 128 ? 9.733 27.430 -12.734 1.00 68.94 128 ASP A C 1
ATOM 1018 O O . ASP A 1 128 ? 10.736 27.974 -12.281 1.00 68.94 128 ASP A O 1
ATOM 1022 N N . SER A 1 129 ? 9.740 26.841 -13.935 1.00 75.19 129 SER A N 1
ATOM 1023 C CA . SER A 1 129 ? 10.905 26.698 -14.835 1.00 75.19 129 SER A CA 1
ATOM 1024 C C . SER A 1 129 ? 11.951 25.653 -14.431 1.00 75.19 129 SER A C 1
ATOM 1026 O O . SER A 1 129 ? 12.894 25.445 -15.190 1.00 75.19 129 SER A O 1
ATOM 1028 N N . LEU A 1 130 ? 11.784 24.966 -13.297 1.00 76.94 130 LEU A N 1
ATOM 1029 C CA . LEU A 1 130 ? 12.671 23.881 -12.874 1.00 76.94 130 LEU A CA 1
ATOM 1030 C C . LEU A 1 130 ? 12.141 22.530 -13.352 1.00 76.94 130 LEU A C 1
ATOM 1032 O O . LEU A 1 130 ? 10.986 22.180 -13.106 1.00 76.94 130 LEU A O 1
ATOM 1036 N N . THR A 1 131 ? 12.996 21.750 -14.002 1.00 78.44 131 THR A N 1
ATOM 1037 C CA . THR A 1 131 ? 12.724 20.361 -14.394 1.00 78.44 131 THR A CA 1
ATOM 1038 C C . THR A 1 131 ? 12.538 19.448 -13.171 1.00 78.44 131 THR A C 1
ATOM 1040 O O . THR A 1 131 ? 13.039 19.753 -12.082 1.00 78.44 131 THR A O 1
ATOM 1043 N N . PRO A 1 132 ? 11.843 18.300 -13.310 1.00 75.50 132 PRO A N 1
ATOM 1044 C CA . PRO A 1 132 ? 11.750 17.296 -12.247 1.00 75.50 132 PRO A CA 1
ATOM 1045 C C . PRO A 1 132 ? 13.113 16.885 -11.675 1.00 75.50 132 PRO A C 1
ATOM 1047 O O . PRO A 1 132 ? 13.249 16.697 -10.467 1.00 75.50 132 PRO A O 1
ATOM 1050 N N . GLU A 1 133 ? 14.129 16.765 -12.528 1.00 77.75 133 GLU A N 1
ATOM 1051 C CA . GLU A 1 133 ? 15.497 16.438 -12.143 1.00 77.75 133 GLU A CA 1
ATOM 1052 C C . GLU A 1 133 ? 16.140 17.542 -11.296 1.00 77.75 133 GLU A C 1
ATOM 1054 O O . GLU A 1 133 ? 16.730 17.242 -10.256 1.00 77.75 133 GLU A O 1
ATOM 1059 N N . GLU A 1 134 ? 15.986 18.809 -11.693 1.00 77.69 134 GLU A N 1
ATOM 1060 C CA . GLU A 1 134 ? 16.493 19.963 -10.938 1.00 77.69 134 GLU A CA 1
ATOM 1061 C C . GLU A 1 134 ? 15.818 20.080 -9.570 1.00 77.69 134 GLU A C 1
ATOM 1063 O O . GLU A 1 134 ? 16.496 20.265 -8.561 1.00 77.69 134 GLU A O 1
ATOM 1068 N N . LEU A 1 135 ? 14.500 19.880 -9.510 1.00 72.56 135 LEU A N 1
ATOM 1069 C CA . LEU A 1 135 ? 13.736 19.878 -8.259 1.00 72.56 135 LEU A CA 1
ATOM 1070 C C . LEU A 1 135 ? 14.134 18.732 -7.326 1.00 72.56 135 LEU A C 1
ATOM 1072 O O . LEU A 1 135 ? 14.205 18.910 -6.112 1.00 72.56 135 LEU A O 1
ATOM 1076 N N . ALA A 1 136 ? 14.413 17.556 -7.885 1.00 75.69 136 ALA A N 1
ATOM 1077 C CA . ALA A 1 136 ? 14.893 16.400 -7.136 1.00 75.69 136 ALA A CA 1
ATOM 1078 C C . ALA A 1 136 ? 16.407 16.453 -6.850 1.00 75.69 136 ALA A C 1
ATOM 1080 O O . ALA A 1 136 ? 16.961 15.478 -6.330 1.00 75.69 136 ALA A O 1
ATOM 1081 N N . LEU A 1 137 ? 17.077 17.564 -7.195 1.00 79.50 137 LEU A N 1
ATOM 1082 C CA . LEU A 1 137 ? 18.516 17.784 -7.037 1.00 79.50 137 LEU A CA 1
ATOM 1083 C C . LEU A 1 137 ? 19.348 16.623 -7.609 1.00 79.50 137 LEU A C 1
ATOM 1085 O O . LEU A 1 137 ? 20.339 16.178 -7.023 1.00 79.50 137 LEU A O 1
ATOM 1089 N N . THR A 1 138 ? 18.926 16.096 -8.760 1.00 77.19 138 THR A N 1
ATOM 1090 C CA . THR A 1 138 ? 19.549 14.951 -9.426 1.00 77.19 138 THR A CA 1
ATOM 1091 C C . THR A 1 138 ? 19.896 15.278 -10.874 1.00 77.19 138 THR A C 1
ATOM 1093 O O . THR A 1 138 ? 19.350 16.185 -11.486 1.00 77.19 138 THR A O 1
ATOM 1096 N N . LYS A 1 139 ? 20.824 14.511 -11.450 1.00 77.75 139 LYS A N 1
ATOM 1097 C CA . LYS A 1 139 ? 21.097 14.532 -12.892 1.00 77.75 139 LYS A CA 1
ATOM 1098 C C . LYS A 1 139 ? 20.345 13.386 -13.560 1.00 77.75 139 LYS A C 1
ATOM 1100 O O . LYS A 1 139 ? 20.174 12.331 -12.947 1.00 77.75 139 LYS A O 1
ATOM 1105 N N . SER A 1 140 ? 19.976 13.545 -14.827 1.00 71.69 140 SER A N 1
ATOM 1106 C CA . SER A 1 140 ? 19.345 12.480 -15.624 1.00 71.69 140 SER A CA 1
ATOM 1107 C C . SER A 1 140 ? 20.207 11.209 -15.697 1.00 71.69 140 SER A C 1
ATOM 1109 O O . SER A 1 140 ? 19.687 10.101 -15.594 1.00 71.69 140 SER A O 1
ATOM 1111 N N . ILE A 1 141 ? 21.538 11.357 -15.748 1.00 74.75 141 ILE A N 1
ATOM 1112 C CA . ILE A 1 141 ? 22.506 10.240 -15.710 1.00 74.75 141 ILE A CA 1
ATOM 1113 C C . ILE A 1 141 ? 22.489 9.444 -14.395 1.00 74.75 141 ILE A C 1
ATOM 1115 O O . ILE A 1 141 ? 23.024 8.341 -14.328 1.00 74.75 141 ILE A O 1
ATOM 1119 N N . SER A 1 142 ? 21.885 9.987 -13.336 1.00 85.50 142 SER A N 1
ATOM 1120 C CA . SER A 1 142 ? 21.788 9.341 -12.025 1.00 85.50 142 SER A CA 1
ATOM 1121 C C . SER A 1 142 ? 20.588 8.398 -11.921 1.00 85.50 142 SER A C 1
ATOM 1123 O O . SER A 1 142 ? 20.324 7.869 -10.837 1.00 85.50 142 SER A O 1
ATOM 1125 N N . VAL A 1 143 ? 19.864 8.175 -13.021 1.00 89.00 143 VAL A N 1
ATOM 1126 C CA . VAL A 1 143 ? 18.704 7.288 -13.107 1.00 89.00 143 VAL A CA 1
ATOM 1127 C C . VAL A 1 143 ? 18.926 6.248 -14.201 1.00 89.00 143 VAL A C 1
ATOM 1129 O O . VAL A 1 143 ? 19.420 6.537 -15.285 1.00 89.00 143 VAL A O 1
ATOM 1132 N N . THR A 1 144 ? 18.528 5.015 -13.917 1.00 91.06 144 THR A N 1
ATOM 1133 C CA . THR A 1 144 ? 18.451 3.925 -14.885 1.00 91.06 144 THR A CA 1
ATOM 1134 C C . THR A 1 144 ? 16.994 3.517 -15.018 1.00 91.06 144 THR A C 1
ATOM 1136 O O . THR A 1 144 ? 16.326 3.293 -14.010 1.00 91.06 144 THR A O 1
ATOM 1139 N N . VAL A 1 145 ? 16.504 3.414 -16.252 1.00 93.06 145 VAL A N 1
ATOM 1140 C CA . VAL A 1 145 ? 15.171 2.879 -16.546 1.00 93.06 145 VAL A CA 1
ATOM 1141 C C . VAL A 1 145 ? 15.342 1.560 -17.278 1.00 93.06 145 VAL A C 1
ATOM 1143 O O . VAL A 1 145 ? 16.059 1.508 -18.276 1.00 93.06 145 VAL A O 1
ATOM 1146 N N . VAL A 1 146 ? 14.707 0.509 -16.769 1.00 93.88 146 VAL A N 1
ATOM 1147 C CA . VAL A 1 146 ? 14.711 -0.817 -17.393 1.00 93.88 146 VAL A CA 1
ATOM 1148 C C . VAL A 1 146 ? 13.315 -1.196 -17.861 1.00 93.88 146 VAL A C 1
ATOM 1150 O O . VAL A 1 146 ? 12.326 -0.880 -17.195 1.00 93.88 146 VAL A O 1
ATOM 1153 N N . SER A 1 147 ? 13.268 -1.902 -18.987 1.00 95.88 147 SER A N 1
ATOM 1154 C CA . SER A 1 147 ? 12.065 -2.548 -19.499 1.00 95.88 147 SER A CA 1
ATOM 1155 C C . SER A 1 147 ? 11.883 -3.907 -18.817 1.00 95.88 147 SER A C 1
ATOM 1157 O O . SER A 1 147 ? 12.846 -4.662 -18.664 1.00 95.88 147 SER A O 1
ATOM 1159 N N . VAL A 1 148 ? 10.666 -4.209 -18.378 1.00 94.38 148 VAL A N 1
ATOM 1160 C CA . VAL A 1 148 ? 10.287 -5.421 -17.652 1.00 94.38 148 VAL A CA 1
ATOM 1161 C C . VAL A 1 148 ? 9.022 -5.978 -18.292 1.00 94.38 148 VAL A C 1
ATOM 1163 O O . VAL A 1 148 ? 8.039 -5.262 -18.480 1.00 94.38 148 VAL A O 1
ATOM 1166 N N . SER A 1 149 ? 9.043 -7.269 -18.593 1.00 95.06 149 SER A N 1
ATOM 1167 C CA . SER A 1 149 ? 7.898 -8.007 -19.120 1.00 95.06 149 SER A CA 1
ATOM 1168 C C . SER A 1 149 ? 7.666 -9.239 -18.258 1.00 95.06 149 SER A C 1
ATOM 1170 O O . SER A 1 149 ? 8.588 -9.746 -17.620 1.00 95.06 149 SER A O 1
ATOM 1172 N N . GLY A 1 150 ? 6.442 -9.738 -18.224 1.00 92.88 150 GLY A N 1
ATOM 1173 C CA . GLY A 1 150 ? 6.137 -10.925 -17.450 1.00 92.88 150 GLY A CA 1
ATOM 1174 C C . GLY A 1 150 ? 4.655 -11.226 -17.393 1.00 92.88 150 GLY A C 1
ATOM 1175 O O . GLY A 1 150 ? 3.823 -10.540 -17.982 1.00 92.88 150 GLY A O 1
ATOM 1176 N N . LYS A 1 151 ? 4.349 -12.277 -16.643 1.00 95.06 151 LYS A N 1
ATOM 1177 C CA . LYS A 1 151 ? 2.994 -12.724 -16.375 1.00 95.06 151 LYS A CA 1
ATOM 1178 C C . LYS A 1 151 ? 2.847 -12.972 -14.883 1.00 95.06 151 LYS A C 1
ATOM 1180 O O . LYS A 1 151 ? 3.743 -13.534 -14.257 1.00 95.06 151 LYS A O 1
ATOM 1185 N N . LEU A 1 152 ? 1.719 -12.536 -14.351 1.00 94.62 152 LEU A N 1
ATOM 1186 C CA . LEU A 1 152 ? 1.237 -12.835 -13.013 1.00 94.62 152 LEU A CA 1
ATOM 1187 C C . LEU A 1 152 ? -0.062 -13.632 -13.168 1.00 94.62 152 LEU A C 1
ATOM 1189 O O . LEU A 1 152 ? -0.871 -13.349 -14.050 1.00 94.62 152 LEU A O 1
ATOM 1193 N N . GLU A 1 153 ? -0.256 -14.645 -12.340 1.00 94.88 153 GLU A N 1
ATOM 1194 C CA . GLU A 1 153 ? -1.455 -15.479 -12.309 1.00 94.88 153 GLU A CA 1
ATOM 1195 C C . GLU A 1 153 ? -2.590 -14.838 -11.502 1.00 94.88 153 GLU A C 1
ATOM 1197 O O . GLU A 1 153 ? -3.757 -15.140 -11.746 1.00 94.88 153 GLU A O 1
ATOM 1202 N N . SER A 1 154 ? -2.284 -13.950 -10.549 1.00 95.94 154 SER A N 1
ATOM 1203 C CA . SER A 1 154 ? -3.314 -13.328 -9.712 1.00 95.94 154 SER A CA 1
ATOM 1204 C C . SER A 1 154 ? -3.011 -11.869 -9.400 1.00 95.94 154 SER A C 1
ATOM 1206 O O . SER A 1 154 ? -2.165 -11.558 -8.569 1.00 95.94 154 SER A O 1
ATOM 1208 N N . VAL A 1 155 ? -3.735 -10.950 -10.032 1.00 97.56 155 VAL A N 1
ATOM 1209 C CA . VAL A 1 155 ? -3.578 -9.506 -9.849 1.00 97.56 155 VAL A CA 1
ATOM 1210 C C . VAL A 1 155 ? -4.933 -8.858 -9.628 1.00 97.56 155 VAL A C 1
ATOM 1212 O O . VAL A 1 155 ? -5.915 -9.181 -10.296 1.00 97.56 155 VAL A O 1
ATOM 1215 N N . LEU A 1 156 ? -4.982 -7.923 -8.682 1.00 97.94 156 LEU A N 1
ATOM 1216 C CA . LEU A 1 156 ? -6.173 -7.142 -8.390 1.00 97.94 156 LEU A CA 1
ATOM 1217 C C . LEU A 1 156 ? -6.097 -5.771 -9.066 1.00 97.94 156 LEU A C 1
ATOM 1219 O O . LEU A 1 156 ? -5.249 -4.952 -8.714 1.00 97.94 156 LEU A O 1
ATOM 1223 N N . ASP A 1 157 ? -7.019 -5.485 -9.982 1.00 97.88 157 ASP A N 1
ATOM 1224 C CA . ASP A 1 157 ? -7.181 -4.137 -10.530 1.00 97.88 157 ASP A CA 1
ATOM 1225 C C . ASP A 1 157 ? -8.104 -3.304 -9.637 1.00 97.88 157 ASP A C 1
ATOM 1227 O O . ASP A 1 157 ? -9.313 -3.534 -9.598 1.00 97.88 157 ASP A O 1
ATOM 1231 N N . ILE A 1 158 ? -7.538 -2.341 -8.904 1.00 97.38 158 ILE A N 1
ATOM 1232 C CA . ILE A 1 158 ? -8.301 -1.499 -7.970 1.00 97.38 158 ILE A CA 1
ATOM 1233 C C . ILE A 1 158 ? -8.904 -0.257 -8.635 1.00 97.38 158 ILE A C 1
ATOM 1235 O O . ILE A 1 158 ? -9.565 0.532 -7.959 1.00 97.38 158 ILE A O 1
ATOM 1239 N N . ARG A 1 159 ? -8.667 -0.056 -9.936 1.00 94.69 159 ARG A N 1
ATOM 1240 C CA . ARG A 1 159 ? -9.230 1.063 -10.704 1.00 94.69 159 ARG A CA 1
ATOM 1241 C C . ARG A 1 159 ? -10.684 0.791 -11.062 1.00 94.69 159 ARG A C 1
ATOM 1243 O O . ARG A 1 159 ? -11.511 1.702 -11.023 1.00 94.69 159 ARG A O 1
ATOM 1250 N N . ASP A 1 160 ? -11.017 -0.472 -11.338 1.00 93.12 160 ASP A N 1
ATOM 1251 C CA . ASP A 1 160 ? -12.410 -0.891 -11.448 1.00 93.12 160 ASP A CA 1
ATOM 1252 C C . ASP A 1 160 ? -13.022 -1.042 -10.051 1.00 93.12 160 ASP A C 1
ATOM 1254 O O . ASP A 1 160 ? -12.796 -2.009 -9.321 1.00 93.12 160 ASP A O 1
ATOM 1258 N N . SER A 1 161 ? -13.865 -0.074 -9.694 1.00 94.00 161 SER A N 1
ATOM 1259 C CA . SER A 1 161 ? -14.601 -0.062 -8.430 1.00 94.00 161 SER A CA 1
ATOM 1260 C C . SER A 1 161 ? -15.408 -1.347 -8.166 1.00 94.00 161 SER A C 1
ATOM 1262 O O . SER A 1 161 ? -15.668 -1.665 -7.003 1.00 94.00 161 SER A O 1
ATOM 1264 N N . LYS A 1 162 ? -15.791 -2.108 -9.204 1.00 95.94 162 LYS A N 1
ATOM 1265 C CA . LYS A 1 162 ? -16.519 -3.379 -9.059 1.00 95.94 162 LYS A CA 1
ATOM 1266 C C . LYS A 1 162 ? -15.678 -4.448 -8.367 1.00 95.94 162 LYS A C 1
ATOM 1268 O O . LYS A 1 162 ? -16.216 -5.173 -7.531 1.00 95.94 162 LYS A O 1
ATOM 1273 N N . ASN A 1 163 ? -14.368 -4.473 -8.613 1.00 96.75 163 ASN A N 1
ATOM 1274 C CA . ASN A 1 163 ? -13.441 -5.419 -7.981 1.00 96.75 163 ASN A CA 1
ATOM 1275 C C . ASN A 1 163 ? -13.331 -5.197 -6.464 1.00 96.75 163 ASN A C 1
ATOM 1277 O O . ASN A 1 163 ? -12.909 -6.071 -5.718 1.00 96.75 163 ASN A O 1
ATOM 1281 N N . LEU A 1 164 ? -13.759 -4.035 -5.972 1.00 97.94 164 LEU A N 1
ATOM 1282 C CA . LEU A 1 164 ? -13.741 -3.698 -4.551 1.00 97.94 164 LEU A CA 1
ATOM 1283 C C . LEU A 1 164 ? -15.093 -3.916 -3.855 1.00 97.94 164 LEU A C 1
ATOM 1285 O O . LEU A 1 164 ? -15.200 -3.695 -2.647 1.00 97.94 164 LEU A O 1
ATOM 1289 N N . ALA A 1 165 ? -16.136 -4.330 -4.581 1.00 97.81 165 ALA A N 1
ATOM 1290 C CA . ALA A 1 165 ? -17.495 -4.417 -4.047 1.00 97.81 165 ALA A CA 1
ATOM 1291 C C . ALA A 1 165 ? -17.621 -5.434 -2.904 1.00 97.81 165 ALA A C 1
ATOM 1293 O O . ALA A 1 165 ? -18.195 -5.106 -1.863 1.00 97.81 165 ALA A O 1
ATOM 1294 N N . GLY A 1 166 ? -17.051 -6.634 -3.066 1.00 97.75 166 GLY A N 1
ATOM 1295 C CA . GLY A 1 166 ? -17.045 -7.670 -2.027 1.00 97.75 166 GLY A CA 1
ATOM 1296 C C . GLY A 1 166 ? -16.363 -7.187 -0.746 1.00 97.75 166 GLY A C 1
ATOM 1297 O O . GLY A 1 166 ? -16.959 -7.222 0.331 1.00 97.75 166 GLY A O 1
ATOM 1298 N N . PHE A 1 167 ? -15.167 -6.613 -0.883 1.00 98.25 167 PHE A N 1
ATOM 1299 C CA . PHE A 1 167 ? -14.404 -6.058 0.234 1.00 98.25 167 PHE A CA 1
ATOM 1300 C C . PHE A 1 167 ? -15.161 -4.933 0.958 1.00 98.25 167 PHE A C 1
ATOM 1302 O O . PHE A 1 167 ? -15.287 -4.940 2.184 1.00 98.25 167 PHE A O 1
ATOM 1309 N N . VAL A 1 168 ? -15.725 -3.975 0.213 1.00 98.25 168 VAL A N 1
ATOM 1310 C CA . VAL A 1 168 ? -16.497 -2.867 0.795 1.00 98.25 168 VAL A CA 1
ATOM 1311 C C . VAL A 1 168 ? -17.754 -3.361 1.497 1.00 98.25 168 VAL A C 1
ATOM 1313 O O . VAL A 1 168 ? -18.076 -2.862 2.573 1.00 98.25 168 VAL A O 1
ATOM 1316 N N . ASN A 1 169 ? -18.458 -4.349 0.942 1.00 98.19 169 ASN A N 1
ATOM 1317 C CA . ASN A 1 169 ? -19.654 -4.904 1.572 1.00 98.19 169 ASN A CA 1
ATOM 1318 C C . ASN A 1 169 ? -19.383 -5.478 2.966 1.00 98.19 169 ASN A C 1
ATOM 1320 O O . ASN A 1 169 ? -20.260 -5.387 3.825 1.00 98.19 169 ASN A O 1
ATOM 1324 N N . LEU A 1 170 ? -18.174 -5.991 3.198 1.00 98.00 170 LEU A N 1
ATOM 1325 C CA . LEU A 1 170 ? -17.740 -6.502 4.493 1.00 98.00 170 LEU A CA 1
ATOM 1326 C C . LEU A 1 170 ? -17.409 -5.376 5.488 1.00 98.00 170 LEU A C 1
ATOM 1328 O O . LEU A 1 170 ? -17.831 -5.426 6.643 1.00 98.00 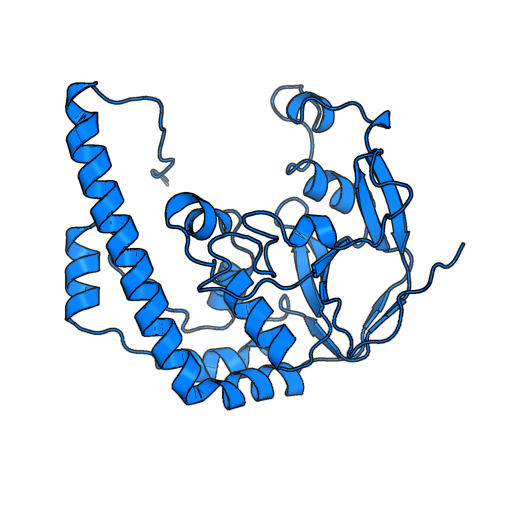170 LEU A O 1
ATO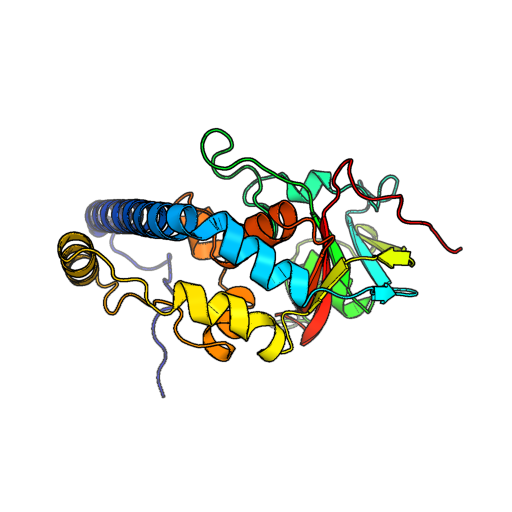M 1332 N N . ILE A 1 171 ? -16.697 -4.329 5.056 1.00 97.19 171 ILE A N 1
ATOM 1333 C CA . ILE A 1 171 ? -16.228 -3.265 5.967 1.00 97.19 171 ILE A CA 1
ATOM 1334 C C . ILE A 1 171 ? -17.226 -2.119 6.161 1.00 97.19 171 ILE A C 1
ATOM 1336 O O . ILE A 1 171 ? -17.168 -1.410 7.168 1.00 97.19 171 ILE A O 1
ATOM 1340 N N . LYS A 1 172 ? -18.179 -1.932 5.236 1.00 96.19 172 LYS A N 1
ATOM 1341 C CA . LYS A 1 172 ? -19.130 -0.809 5.273 1.00 96.19 172 LYS A CA 1
ATOM 1342 C C . LYS A 1 172 ? -20.035 -0.832 6.497 1.00 96.19 172 LYS A C 1
ATOM 1344 O O . LYS A 1 172 ? -20.779 0.120 6.680 1.00 96.19 172 LYS A O 1
ATOM 1349 N N . GLY A 1 173 ? -20.049 -1.910 7.280 1.00 94.19 173 GLY A N 1
ATOM 1350 C CA . GLY A 1 173 ? -20.821 -2.050 8.514 1.00 94.19 173 GLY A CA 1
ATOM 1351 C C . GLY A 1 173 ? -20.068 -1.641 9.780 1.00 94.19 173 GLY A C 1
ATOM 1352 O O . GLY A 1 173 ? -20.698 -1.541 10.830 1.00 94.19 173 GLY A O 1
ATOM 1353 N N . PHE A 1 174 ? -18.759 -1.377 9.706 1.00 96.56 174 PHE A N 1
ATOM 1354 C CA . PHE A 1 174 ? -17.940 -1.080 10.882 1.00 96.56 174 PHE A CA 1
ATOM 1355 C C . PHE A 1 174 ? -18.485 0.111 11.681 1.00 96.56 174 PHE A C 1
ATOM 1357 O O . PHE A 1 174 ? -18.892 1.144 11.129 1.00 96.56 174 PHE A O 1
ATOM 1364 N N . LYS A 1 175 ? -18.513 -0.056 13.004 1.00 95.00 175 LYS A N 1
ATOM 1365 C CA . LYS A 1 175 ? -18.974 0.941 13.970 1.00 95.00 175 LYS A CA 1
ATOM 1366 C C . LYS A 1 175 ? -17.838 1.210 14.941 1.00 95.00 175 LYS A C 1
ATOM 1368 O O . LYS A 1 175 ? -17.322 0.271 15.531 1.00 95.00 175 LYS A O 1
ATOM 1373 N N . LEU A 1 176 ? -17.477 2.481 15.072 1.00 95.31 176 LEU A N 1
ATOM 1374 C CA . LEU A 1 176 ? -16.485 2.917 16.045 1.00 95.31 176 LEU A CA 1
ATOM 1375 C C . LEU A 1 176 ? -17.142 3.116 17.407 1.00 95.31 176 LEU A C 1
ATOM 1377 O O . LEU A 1 176 ? -18.317 3.487 17.500 1.00 95.31 176 LEU A O 1
ATOM 1381 N N . SER A 1 177 ? -16.351 2.940 18.451 1.00 96.56 177 SER A N 1
ATOM 1382 C CA . SER A 1 177 ? -16.722 3.186 19.828 1.00 96.56 177 SER A CA 1
ATOM 1383 C C . SER A 1 177 ? -17.098 4.655 20.046 1.00 96.56 177 SER A C 1
ATOM 1385 O O . SER A 1 177 ? -16.525 5.587 19.471 1.00 96.56 177 SER A O 1
ATOM 1387 N N . SER A 1 178 ? -18.065 4.888 20.936 1.00 95.69 178 SER A N 1
ATOM 1388 C CA . SER A 1 178 ? -18.475 6.241 21.336 1.00 95.69 178 SER A CA 1
ATOM 1389 C C . SER A 1 178 ? -17.314 7.040 21.938 1.00 95.69 178 SER A C 1
ATOM 1391 O O . SER A 1 178 ? -17.224 8.255 21.733 1.00 95.69 178 SER A O 1
ATOM 1393 N N . LYS A 1 179 ? -16.391 6.352 22.626 1.00 95.81 179 LYS A N 1
ATOM 1394 C CA . LYS A 1 179 ? -15.146 6.918 23.158 1.00 95.81 179 LYS A CA 1
ATOM 1395 C C . LYS A 1 179 ? -14.298 7.522 22.038 1.00 95.81 179 LYS A C 1
ATOM 1397 O O . LYS A 1 179 ? -13.923 8.690 22.131 1.00 95.81 179 LYS A O 1
ATOM 1402 N N . LEU A 1 180 ? -14.055 6.770 20.967 1.00 95.75 180 LEU A N 1
ATOM 1403 C CA . LEU A 1 180 ? -13.222 7.222 19.858 1.00 95.75 180 LEU A CA 1
ATOM 1404 C C . LEU A 1 180 ? -13.879 8.352 19.055 1.00 95.75 180 LEU A C 1
ATOM 1406 O O . LEU A 1 180 ? -13.217 9.324 18.700 1.00 95.75 180 LEU A O 1
ATOM 1410 N N . ILE A 1 181 ? -15.199 8.290 18.851 1.00 96.25 181 ILE A N 1
ATOM 1411 C CA . ILE A 1 181 ? -15.966 9.380 18.222 1.00 96.25 181 ILE A CA 1
ATOM 1412 C C . ILE A 1 181 ? -15.875 10.668 19.055 1.00 96.25 181 ILE A C 1
ATOM 1414 O O . ILE A 1 181 ? -15.702 11.757 18.508 1.00 96.25 181 ILE A O 1
ATOM 1418 N N . THR A 1 182 ? -15.971 10.556 20.382 1.00 95.62 182 THR A N 1
ATOM 1419 C CA . THR A 1 182 ? -15.829 11.702 21.293 1.00 95.62 182 THR A CA 1
ATOM 1420 C C . THR A 1 182 ? -14.421 12.285 21.223 1.00 95.62 182 THR A C 1
ATOM 1422 O O . THR A 1 182 ? -14.268 13.504 21.174 1.00 95.62 182 THR A O 1
ATOM 1425 N N . LYS A 1 183 ? -13.396 11.428 21.161 1.00 95.38 183 LYS A N 1
ATOM 1426 C CA . LYS A 1 183 ? -12.005 11.854 21.004 1.00 95.38 183 LYS A CA 1
ATOM 1427 C C . LYS A 1 183 ? -11.789 12.593 19.685 1.00 95.38 183 LYS A C 1
ATOM 1429 O O . LYS A 1 183 ? -11.261 13.697 19.718 1.00 95.38 183 LYS A O 1
ATOM 1434 N N . ALA A 1 184 ? -12.295 12.061 18.569 1.00 95.38 184 ALA A N 1
ATOM 1435 C CA . ALA A 1 184 ? -12.222 12.706 17.255 1.00 95.38 184 ALA A CA 1
ATOM 1436 C C . ALA A 1 184 ? -12.774 14.138 17.271 1.00 95.38 184 ALA A C 1
ATOM 1438 O O . ALA A 1 184 ? -12.166 15.040 16.705 1.00 95.38 184 ALA A O 1
ATOM 1439 N N . ARG A 1 185 ? -13.907 14.366 17.953 1.00 95.50 185 ARG A N 1
ATOM 1440 C CA . ARG A 1 185 ? -14.491 15.711 18.098 1.00 95.50 185 ARG A CA 1
ATOM 1441 C C . ARG A 1 185 ? -13.578 16.662 18.865 1.00 95.50 185 ARG A C 1
ATOM 1443 O O . ARG A 1 185 ? -13.472 17.818 18.480 1.00 95.50 185 ARG A O 1
ATOM 1450 N N . ARG A 1 186 ? -12.924 16.185 19.930 1.00 93.44 186 ARG A N 1
ATOM 1451 C CA . ARG A 1 186 ? -12.014 17.004 20.751 1.00 93.44 186 ARG A CA 1
ATOM 1452 C C . ARG A 1 186 ? -10.773 17.442 19.981 1.00 93.44 186 ARG A C 1
ATOM 1454 O O . ARG A 1 186 ? -10.345 18.573 20.149 1.00 93.44 186 ARG A O 1
ATOM 1461 N N . VAL A 1 187 ? -10.233 16.568 19.132 1.00 93.12 187 VAL A N 1
ATOM 1462 C CA . VAL A 1 187 ? -9.002 16.836 18.366 1.00 93.12 187 VAL A CA 1
ATOM 1463 C C . VAL A 1 187 ? -9.259 17.411 16.966 1.00 93.12 187 VAL A C 1
ATOM 1465 O O . VAL A 1 187 ? -8.339 17.488 16.159 1.00 93.12 187 VAL A O 1
ATOM 1468 N N . GLY A 1 188 ? -10.505 17.787 16.648 1.00 92.81 188 GLY A N 1
ATOM 1469 C CA . GLY A 1 188 ? -10.858 18.395 15.357 1.00 92.81 188 GLY A CA 1
ATOM 1470 C C . GLY A 1 188 ? -10.867 17.435 14.159 1.00 92.81 188 GLY A C 1
ATOM 1471 O O . GLY A 1 188 ? -10.867 17.885 13.022 1.00 92.81 188 GLY A O 1
ATOM 1472 N N . LEU A 1 189 ? -10.904 16.118 14.386 1.00 91.69 189 LEU A N 1
ATOM 1473 C CA . LEU A 1 189 ? -10.878 15.080 13.341 1.00 91.69 189 LEU A CA 1
ATOM 1474 C C . LEU A 1 189 ? -12.265 14.464 13.060 1.00 91.69 189 LEU A C 1
ATOM 1476 O O . LEU A 1 189 ? -12.380 13.394 12.458 1.00 91.69 189 LEU A O 1
ATOM 1480 N N . PHE A 1 190 ? -13.341 15.106 13.523 1.00 90.81 190 PHE A N 1
ATOM 1481 C CA . PHE A 1 190 ? -14.718 14.686 13.253 1.00 90.81 190 PHE A CA 1
ATOM 1482 C C . PHE A 1 190 ? -15.290 15.418 12.022 1.00 90.81 190 PHE A C 1
ATOM 1484 O O . PHE A 1 190 ? -15.112 16.629 11.919 1.00 90.81 190 PHE A O 1
ATOM 1491 N N . PRO A 1 191 ? -16.053 14.748 11.134 1.00 87.75 191 PRO A N 1
ATOM 1492 C CA . PRO A 1 191 ? -16.453 13.341 11.180 1.00 87.75 191 PRO A CA 1
ATOM 1493 C C . PRO A 1 191 ? -15.324 12.381 10.793 1.00 87.75 191 PRO A C 1
ATOM 1495 O O . PRO A 1 191 ? -14.617 12.589 9.808 1.00 87.75 191 PRO A O 1
ATOM 1498 N N . VAL A 1 192 ? -15.215 11.273 11.533 1.00 89.69 192 VAL A N 1
ATOM 1499 C CA . VAL A 1 192 ? -14.259 10.208 11.208 1.00 89.69 192 VAL A CA 1
ATOM 1500 C C . VAL A 1 192 ? -14.708 9.510 9.927 1.00 89.69 192 VAL A C 1
ATOM 1502 O O . VAL A 1 192 ? -15.813 8.964 9.854 1.00 89.69 192 VAL A O 1
ATOM 1505 N N . LYS A 1 193 ? -13.852 9.524 8.906 1.00 86.31 193 LYS A N 1
ATOM 1506 C CA . LYS A 1 193 ? -14.151 8.934 7.600 1.00 86.31 193 LYS A CA 1
ATOM 1507 C C . LYS A 1 193 ? -13.981 7.415 7.668 1.00 86.31 193 LYS A C 1
ATOM 1509 O O . LYS A 1 193 ? -12.875 6.907 7.796 1.00 86.31 193 LYS A O 1
ATOM 1514 N N . ILE A 1 194 ? -15.091 6.687 7.556 1.00 91.06 194 ILE A N 1
ATOM 1515 C CA . ILE A 1 194 ? -15.103 5.233 7.340 1.00 91.06 194 ILE A CA 1
ATOM 1516 C C . ILE A 1 194 ? -15.500 4.993 5.889 1.00 91.06 194 ILE A C 1
ATOM 1518 O O . ILE A 1 194 ? -16.434 5.625 5.390 1.00 91.06 194 ILE A O 1
ATOM 1522 N N . VAL A 1 195 ? -14.809 4.077 5.218 1.00 94.25 195 VAL A N 1
ATOM 1523 C CA . VAL A 1 195 ? -15.143 3.680 3.850 1.00 94.25 195 VAL A CA 1
ATOM 1524 C C . VAL A 1 195 ? -16.466 2.911 3.839 1.00 94.25 195 VAL A C 1
ATOM 1526 O O . VAL A 1 195 ? -16.594 1.869 4.479 1.00 94.25 195 VAL A O 1
ATOM 1529 N N . ARG A 1 196 ? -17.462 3.429 3.114 1.00 94.88 196 ARG A N 1
ATOM 1530 C CA . ARG A 1 196 ? -18.799 2.819 2.970 1.00 94.88 196 ARG A CA 1
ATOM 1531 C C . ARG A 1 196 ? -19.135 2.430 1.527 1.00 94.88 196 ARG A C 1
ATOM 1533 O O . ARG A 1 196 ? -20.107 1.712 1.314 1.00 94.88 196 ARG A O 1
ATOM 1540 N N . GLY A 1 197 ? -18.355 2.898 0.551 1.00 96.88 197 GLY A N 1
ATOM 1541 C CA . GLY A 1 197 ? -18.596 2.688 -0.877 1.00 96.88 197 GLY A CA 1
ATOM 1542 C C . GLY A 1 197 ? -17.317 2.377 -1.652 1.00 96.88 197 GLY A C 1
ATOM 1543 O O . GLY A 1 197 ? -16.223 2.762 -1.245 1.00 96.88 197 GLY A O 1
ATOM 1544 N N . THR A 1 198 ? -17.459 1.708 -2.795 1.00 97.38 198 THR A N 1
ATOM 1545 C CA . THR A 1 198 ? -16.337 1.300 -3.657 1.00 97.38 198 THR A CA 1
ATOM 1546 C C . THR A 1 198 ? -15.565 2.494 -4.197 1.00 97.38 198 THR A C 1
ATOM 1548 O O . THR A 1 198 ? -14.359 2.562 -4.011 1.00 97.38 198 THR A O 1
ATOM 1551 N N . ASN A 1 199 ? -16.249 3.505 -4.735 1.00 95.81 199 ASN A N 1
ATOM 1552 C CA . ASN A 1 199 ? -15.606 4.738 -5.205 1.00 95.81 199 ASN A CA 1
ATOM 1553 C C . ASN A 1 199 ? -14.852 5.480 -4.091 1.00 95.81 199 ASN A C 1
ATOM 1555 O O . ASN A 1 199 ? -13.835 6.119 -4.347 1.00 95.81 199 ASN A O 1
ATOM 1559 N N . GLN A 1 200 ? -15.343 5.402 -2.850 1.00 95.69 200 GLN A N 1
ATOM 1560 C CA . GLN A 1 200 ? -14.637 5.967 -1.704 1.00 95.69 200 GLN A CA 1
ATOM 1561 C C . GLN A 1 200 ? -13.362 5.171 -1.409 1.00 95.69 200 GLN A C 1
ATOM 1563 O O . GLN A 1 200 ? -12.334 5.785 -1.150 1.00 95.69 200 GLN A O 1
ATOM 1568 N N . LEU A 1 201 ? -13.408 3.835 -1.498 1.00 96.94 201 LEU A N 1
ATOM 1569 C CA . LEU A 1 201 ? -12.220 2.998 -1.336 1.00 96.94 201 LEU A CA 1
ATOM 1570 C C . LEU A 1 201 ? -11.185 3.264 -2.434 1.00 96.94 201 LEU A C 1
ATOM 1572 O O . LEU A 1 201 ? -10.022 3.461 -2.113 1.00 96.94 201 LEU A O 1
ATOM 1576 N N . VAL A 1 202 ? -11.600 3.347 -3.703 1.00 96.62 202 VAL A N 1
ATOM 1577 C CA . VAL A 1 202 ? -10.702 3.690 -4.823 1.00 96.62 202 VAL A CA 1
ATOM 1578 C C . VAL A 1 202 ? -9.981 5.012 -4.545 1.00 96.62 202 VAL A C 1
ATOM 1580 O O . VAL A 1 202 ? -8.758 5.082 -4.643 1.00 96.62 202 VAL A O 1
ATOM 1583 N N . LYS A 1 203 ? -10.724 6.052 -4.141 1.00 94.75 203 LYS A N 1
ATOM 1584 C CA . LYS A 1 203 ? -10.154 7.365 -3.797 1.00 94.75 203 LYS A CA 1
ATOM 1585 C C . LYS A 1 203 ? -9.198 7.301 -2.608 1.00 94.75 203 LYS A C 1
ATOM 1587 O O . LYS A 1 203 ? -8.159 7.948 -2.636 1.00 94.75 203 LYS A O 1
ATOM 1592 N N . GLU A 1 204 ? -9.539 6.530 -1.580 1.00 95.12 204 GLU A N 1
ATOM 1593 C CA . GLU A 1 204 ? -8.705 6.355 -0.389 1.00 95.12 204 GLU A CA 1
ATOM 1594 C C . GLU A 1 204 ? -7.380 5.654 -0.730 1.00 95.12 204 GLU A C 1
ATOM 1596 O O . GLU A 1 204 ? -6.305 6.131 -0.366 1.00 95.12 204 GLU A O 1
ATOM 1601 N N . LEU A 1 205 ? -7.435 4.557 -1.495 1.00 96.44 205 LEU A N 1
ATOM 1602 C CA . LEU A 1 205 ? -6.248 3.804 -1.915 1.00 96.44 205 LEU A CA 1
ATOM 1603 C C . LEU A 1 205 ? -5.330 4.630 -2.835 1.00 96.44 205 LEU A C 1
ATOM 1605 O O . LEU A 1 205 ? -4.102 4.506 -2.781 1.00 96.44 205 LEU A O 1
ATOM 1609 N N . GLN A 1 206 ? -5.921 5.514 -3.640 1.00 94.25 206 GLN A N 1
ATOM 1610 C CA . GLN A 1 206 ? -5.223 6.383 -4.590 1.00 94.25 206 GLN A CA 1
ATOM 1611 C C . GLN A 1 206 ? -5.054 7.824 -4.078 1.00 94.25 206 GLN A C 1
ATOM 1613 O O . GLN A 1 206 ? -4.800 8.738 -4.856 1.00 94.25 206 GLN A O 1
ATOM 1618 N N . SER A 1 207 ? -5.148 8.052 -2.763 1.00 92.38 207 SER A N 1
ATOM 1619 C CA . SER A 1 207 ? -4.964 9.391 -2.194 1.00 92.38 207 SER A CA 1
ATOM 1620 C C . SER A 1 207 ? -3.525 9.895 -2.410 1.00 92.38 207 SER A C 1
ATOM 1622 O O . SER A 1 207 ? -2.570 9.171 -2.098 1.00 92.38 207 SER A O 1
ATOM 1624 N N . PRO A 1 208 ? -3.302 11.128 -2.901 1.00 90.38 208 PRO A N 1
ATOM 1625 C CA . PRO A 1 208 ? -1.953 11.681 -3.028 1.00 90.38 208 PRO A CA 1
ATOM 1626 C C . PRO A 1 208 ? -1.271 11.831 -1.659 1.00 90.38 208 PRO A C 1
ATOM 1628 O O . PRO A 1 208 ? -0.061 11.640 -1.553 1.00 90.38 208 PRO A O 1
ATOM 1631 N N . LYS A 1 209 ? -2.055 12.055 -0.597 1.00 90.75 209 LYS A N 1
ATOM 1632 C CA . LYS A 1 209 ? -1.575 12.285 0.771 1.00 90.75 209 LYS A CA 1
ATOM 1633 C C . LYS A 1 209 ? -1.444 11.007 1.617 1.00 90.75 209 LYS A C 1
ATOM 1635 O O . LYS A 1 209 ? -1.414 11.062 2.838 1.00 90.75 209 LYS A O 1
ATOM 1640 N N . TRP A 1 210 ? -1.328 9.832 0.992 1.00 92.69 210 TRP A N 1
ATOM 1641 C CA . TRP A 1 210 ? -1.266 8.547 1.714 1.00 92.69 210 TRP A CA 1
ATOM 1642 C C . TRP A 1 210 ? -0.121 8.441 2.739 1.00 92.69 210 TRP A C 1
ATOM 1644 O O . TRP A 1 210 ? -0.201 7.620 3.646 1.00 92.69 210 TRP A O 1
ATOM 1654 N N . ARG A 1 211 ? 0.940 9.249 2.606 1.00 93.44 211 ARG A N 1
ATOM 1655 C CA . ARG A 1 211 ? 2.093 9.246 3.520 1.00 93.44 211 ARG A CA 1
ATOM 1656 C C . ARG A 1 211 ? 1.855 9.972 4.845 1.00 93.44 211 ARG A C 1
ATOM 1658 O O . ARG A 1 211 ? 2.653 9.777 5.753 1.00 93.44 211 ARG A O 1
ATOM 1665 N N . GLU A 1 212 ? 0.785 10.762 4.973 1.00 92.25 212 GLU A N 1
ATOM 1666 C CA . GLU A 1 212 ? 0.496 11.546 6.187 1.00 92.25 212 GLU A CA 1
ATOM 1667 C C . GLU A 1 212 ? 0.513 10.685 7.451 1.00 92.25 212 GLU A C 1
ATOM 1669 O O . GLU A 1 212 ? 1.089 11.062 8.462 1.00 92.25 212 GLU A O 1
ATOM 1674 N N . TRP A 1 213 ? -0.089 9.500 7.386 1.00 93.38 213 TRP A N 1
ATOM 1675 C CA . TRP A 1 213 ? -0.231 8.623 8.542 1.00 93.38 213 TRP A CA 1
ATOM 1676 C C . TRP A 1 213 ? 1.064 7.920 8.935 1.00 93.38 213 TRP A C 1
ATOM 1678 O O . TRP A 1 213 ? 1.450 8.032 10.099 1.00 93.38 213 TRP A O 1
ATOM 1688 N N . PRO A 1 214 ? 1.761 7.230 8.014 1.00 95.50 214 PRO A N 1
ATOM 1689 C CA . PRO A 1 214 ? 2.980 6.535 8.385 1.00 95.50 214 PRO A CA 1
ATOM 1690 C C . PRO A 1 214 ? 4.112 7.493 8.749 1.00 95.50 214 PRO A C 1
ATOM 1692 O O . PRO A 1 214 ? 4.873 7.169 9.643 1.00 95.50 214 PRO A O 1
ATOM 1695 N N . MET A 1 215 ? 4.205 8.671 8.117 1.00 92.25 215 MET A N 1
ATOM 1696 C CA . MET A 1 215 ? 5.251 9.649 8.445 1.00 92.25 215 MET A CA 1
ATOM 1697 C C . MET A 1 215 ? 4.894 10.551 9.632 1.00 92.25 215 MET A C 1
ATOM 1699 O O . MET A 1 215 ? 5.790 11.068 10.289 1.00 92.25 215 MET A O 1
ATOM 1703 N N . GLY A 1 216 ? 3.604 10.806 9.864 1.00 91.00 216 GLY A N 1
ATOM 1704 C CA . GLY A 1 216 ? 3.145 11.734 10.897 1.00 91.00 216 GLY A CA 1
ATOM 1705 C C . GLY A 1 216 ? 2.770 11.068 12.216 1.00 91.00 216 GLY A C 1
ATOM 1706 O O . GLY A 1 216 ? 2.852 11.710 13.253 1.00 91.00 216 GLY A O 1
ATOM 1707 N N . TYR A 1 217 ? 2.340 9.805 12.205 1.00 93.31 217 TYR A N 1
ATOM 1708 C CA . TYR A 1 217 ? 1.779 9.140 13.389 1.00 93.31 217 TYR A CA 1
ATOM 1709 C C . TYR A 1 217 ? 2.299 7.711 13.599 1.00 93.31 217 TYR A C 1
ATOM 1711 O O . TYR A 1 217 ? 1.774 7.006 14.463 1.00 93.31 217 TYR A O 1
ATOM 1719 N N . ASP A 1 218 ? 3.284 7.274 12.811 1.00 94.44 218 ASP A N 1
ATOM 1720 C CA . ASP A 1 218 ? 3.889 5.937 12.861 1.00 94.44 218 ASP A CA 1
ATOM 1721 C C . ASP A 1 218 ? 2.877 4.784 12.713 1.00 94.44 218 ASP A C 1
ATOM 1723 O O . ASP A 1 218 ? 3.052 3.695 13.262 1.00 94.44 218 ASP A O 1
ATOM 1727 N N . VAL A 1 219 ? 1.791 5.002 11.960 1.00 95.56 219 VAL A N 1
ATOM 1728 C CA . VAL A 1 219 ? 0.782 3.972 11.657 1.00 95.56 219 VAL A CA 1
ATOM 1729 C C . VAL A 1 219 ? 0.645 3.758 10.146 1.00 95.56 219 VAL A C 1
ATOM 1731 O O . VAL A 1 219 ? 0.621 4.730 9.391 1.00 95.56 219 VAL A O 1
ATOM 1734 N N . PRO A 1 220 ? 0.501 2.508 9.663 1.00 97.06 220 PRO A N 1
ATOM 1735 C CA . PRO A 1 220 ? 0.340 2.242 8.242 1.00 97.06 220 PRO A CA 1
ATOM 1736 C C . PRO A 1 220 ? -0.874 2.956 7.648 1.00 97.06 220 PRO A C 1
ATOM 1738 O O . PRO A 1 220 ? -1.957 2.992 8.241 1.00 97.06 220 PRO A O 1
ATOM 1741 N N . ALA A 1 221 ? -0.711 3.461 6.430 1.00 96.19 221 ALA A N 1
ATOM 1742 C CA . ALA A 1 221 ? -1.799 4.070 5.679 1.00 96.19 221 ALA A CA 1
ATOM 1743 C C . ALA A 1 221 ? -2.825 3.023 5.212 1.00 96.19 221 ALA A C 1
ATOM 1745 O O . ALA A 1 221 ? -2.491 1.852 5.004 1.00 96.19 221 ALA A O 1
ATOM 1746 N N . SER A 1 222 ? -4.057 3.459 4.929 1.00 95.81 222 SER A N 1
ATOM 1747 C CA . SER A 1 222 ? -5.112 2.635 4.317 1.00 95.81 222 SER A CA 1
ATOM 1748 C C . SER A 1 222 ? -4.625 1.751 3.148 1.00 95.81 222 SER A C 1
ATOM 1750 O O . SER A 1 222 ? -4.875 0.543 3.198 1.00 95.81 222 SER A O 1
ATOM 1752 N N . PRO A 1 223 ? -3.896 2.262 2.128 1.00 97.50 223 PRO A N 1
ATOM 1753 C CA . PRO A 1 223 ? -3.399 1.421 1.035 1.00 97.50 223 PRO A CA 1
ATOM 1754 C C . PRO A 1 223 ? -2.312 0.419 1.444 1.00 97.50 223 PRO A C 1
ATOM 1756 O O . PRO A 1 223 ? -2.242 -0.659 0.855 1.00 97.50 223 PRO A O 1
ATOM 1759 N N . GLN A 1 224 ? -1.518 0.698 2.480 1.00 98.12 224 GLN A N 1
ATOM 1760 C CA . GLN A 1 224 ? -0.516 -0.247 2.982 1.00 98.12 224 GLN A CA 1
ATOM 1761 C C . GLN A 1 224 ? -1.178 -1.407 3.731 1.00 98.12 224 GLN A C 1
ATOM 1763 O O . GLN A 1 224 ? -0.822 -2.568 3.525 1.00 98.12 224 GLN A O 1
ATOM 1768 N N . ILE A 1 225 ? -2.192 -1.100 4.550 1.00 97.81 225 ILE A N 1
ATOM 1769 C CA . ILE A 1 225 ? -3.035 -2.101 5.218 1.00 97.81 225 ILE A CA 1
ATOM 1770 C C . ILE A 1 225 ? -3.758 -2.946 4.168 1.00 97.81 225 ILE A C 1
ATOM 1772 O O . ILE A 1 225 ? -3.766 -4.169 4.262 1.00 97.81 225 ILE A O 1
ATOM 1776 N N . PHE A 1 226 ? -4.341 -2.311 3.150 1.00 98.31 226 PHE A N 1
ATOM 1777 C CA . PHE A 1 226 ? -5.000 -3.015 2.053 1.00 98.31 226 PHE A CA 1
ATOM 1778 C C . PHE A 1 226 ? -4.029 -3.944 1.319 1.00 98.31 226 PHE A C 1
ATOM 1780 O O . PHE A 1 226 ? -4.321 -5.126 1.166 1.00 98.31 226 PHE A O 1
ATOM 1787 N N . GLY A 1 227 ? -2.844 -3.447 0.953 1.00 98.06 227 GLY A N 1
ATOM 1788 C CA . GLY A 1 227 ? -1.810 -4.247 0.301 1.00 98.06 227 GLY A CA 1
ATOM 1789 C C . GLY A 1 227 ? -1.359 -5.446 1.134 1.00 98.06 227 GLY A C 1
ATOM 1790 O O . GLY A 1 227 ? -1.110 -6.517 0.587 1.00 98.06 227 GLY A O 1
ATOM 1791 N N . ARG A 1 228 ? -1.348 -5.320 2.469 1.00 97.62 228 ARG A N 1
ATOM 1792 C CA . ARG A 1 228 ? -1.086 -6.459 3.355 1.00 97.62 228 ARG A CA 1
ATOM 1793 C C . ARG A 1 228 ? -2.156 -7.545 3.227 1.00 97.62 228 ARG A C 1
ATOM 1795 O O . ARG A 1 228 ? -1.817 -8.722 3.149 1.00 97.62 228 ARG A O 1
ATOM 1802 N N . ILE A 1 229 ? -3.429 -7.159 3.174 1.00 98.25 229 ILE A N 1
ATOM 1803 C CA . ILE A 1 229 ? -4.541 -8.106 3.017 1.00 98.25 229 ILE A CA 1
ATOM 1804 C C . ILE A 1 229 ? -4.486 -8.769 1.634 1.00 98.25 229 ILE A C 1
ATOM 1806 O O . ILE A 1 229 ? -4.708 -9.973 1.538 1.00 98.25 229 ILE A O 1
ATOM 1810 N N . VAL A 1 230 ? -4.147 -8.015 0.580 1.00 98.06 230 VAL A N 1
ATOM 1811 C CA . VAL A 1 230 ? -3.954 -8.545 -0.783 1.00 98.06 230 VAL A CA 1
ATOM 1812 C C . VAL A 1 230 ? -2.833 -9.593 -0.804 1.00 98.06 230 VAL A C 1
ATOM 1814 O O . VAL A 1 230 ? -3.047 -10.707 -1.284 1.00 98.06 230 VAL A O 1
ATOM 1817 N N . LEU A 1 231 ? -1.676 -9.287 -0.206 1.00 96.94 231 LEU A N 1
ATOM 1818 C CA . LEU A 1 231 ? -0.570 -10.240 -0.070 1.00 96.94 231 LEU A CA 1
ATOM 1819 C C . LEU A 1 231 ? -0.998 -11.504 0.691 1.00 96.94 231 LEU A C 1
ATOM 1821 O O . LEU A 1 231 ? -0.762 -12.621 0.230 1.00 96.94 231 LEU A O 1
ATOM 1825 N N . ASP A 1 232 ? -1.646 -11.344 1.847 1.00 96.62 232 ASP A N 1
ATOM 1826 C CA . ASP A 1 232 ? -2.084 -12.474 2.672 1.00 96.62 232 ASP A CA 1
ATOM 1827 C C . ASP A 1 232 ? -3.193 -13.298 1.985 1.00 96.62 232 ASP A C 1
ATOM 1829 O O . ASP A 1 232 ? -3.344 -14.492 2.264 1.00 96.62 232 ASP A O 1
ATOM 1833 N N . ALA A 1 233 ? -3.954 -12.698 1.060 1.00 96.88 233 ALA A N 1
ATOM 1834 C CA . ALA A 1 233 ? -4.914 -13.396 0.207 1.00 96.88 233 ALA A CA 1
ATOM 1835 C C . ALA A 1 233 ? -4.240 -14.300 -0.839 1.00 96.88 233 ALA A C 1
ATOM 1837 O O . ALA A 1 233 ? -4.909 -15.187 -1.378 1.00 96.88 233 ALA A O 1
ATOM 1838 N N . GLY A 1 234 ? -2.934 -14.140 -1.071 1.00 96.00 234 GLY A N 1
ATOM 1839 C CA . GLY A 1 234 ? -2.179 -14.856 -2.097 1.00 96.00 234 GLY A CA 1
ATOM 1840 C C . GLY A 1 234 ? -2.265 -14.213 -3.481 1.00 96.00 234 GLY A C 1
ATOM 1841 O O . GLY A 1 234 ? -1.937 -14.874 -4.458 1.00 96.00 234 GLY A O 1
ATOM 1842 N N . VAL A 1 235 ? -2.708 -12.957 -3.562 1.00 96.69 235 VAL A N 1
ATOM 1843 C CA . VAL A 1 235 ? -2.713 -12.171 -4.800 1.00 96.69 235 VAL A CA 1
ATOM 1844 C C . VAL A 1 235 ? -1.314 -11.576 -4.999 1.00 96.69 235 VAL A C 1
ATOM 1846 O O . VAL A 1 235 ? -0.704 -11.068 -4.058 1.00 96.69 235 VAL A O 1
ATOM 1849 N N . GLU A 1 236 ? -0.790 -11.659 -6.217 1.00 96.69 236 GLU A N 1
ATOM 1850 C CA . GLU A 1 236 ? 0.598 -11.343 -6.578 1.00 96.69 236 GLU A CA 1
ATOM 1851 C C . GLU A 1 236 ? 0.853 -9.855 -6.783 1.00 96.69 236 GLU A C 1
ATOM 1853 O O . GLU A 1 236 ? 1.998 -9.411 -6.718 1.00 96.69 236 GLU A O 1
ATOM 1858 N N . GLY A 1 237 ? -0.189 -9.060 -7.012 1.00 96.56 237 GLY A N 1
ATOM 1859 C CA . GLY A 1 237 ? -0.022 -7.625 -7.147 1.00 96.56 237 GLY A CA 1
ATOM 1860 C C . GLY A 1 237 ? -1.312 -6.836 -7.259 1.00 96.56 237 GLY A C 1
ATOM 1861 O O . GLY A 1 237 ? -2.417 -7.378 -7.307 1.00 96.56 237 GLY A O 1
ATOM 1862 N N . VAL A 1 238 ? -1.136 -5.521 -7.306 1.00 98.19 238 VAL A N 1
ATOM 1863 C CA . VAL A 1 238 ? -2.207 -4.532 -7.435 1.00 98.19 238 VAL A CA 1
ATOM 1864 C C . VAL A 1 238 ? -1.937 -3.656 -8.652 1.00 98.19 238 VAL A C 1
ATOM 1866 O O . VAL A 1 238 ? -0.835 -3.120 -8.770 1.00 98.19 238 VAL A O 1
ATOM 1869 N N . LEU A 1 239 ? -2.934 -3.477 -9.524 1.00 98.25 239 LEU A N 1
ATOM 1870 C CA . LEU A 1 239 ? -2.930 -2.455 -10.578 1.00 98.25 239 LEU A CA 1
ATOM 1871 C C . LEU A 1 239 ? -3.658 -1.208 -10.098 1.00 98.25 239 LEU A C 1
ATOM 1873 O O . LEU A 1 239 ? -4.759 -1.301 -9.557 1.00 98.25 239 LEU A O 1
ATOM 1877 N N . TYR A 1 240 ? -3.044 -0.051 -10.305 1.00 97.75 240 TYR A N 1
ATOM 1878 C CA . TYR A 1 240 ? -3.545 1.243 -9.853 1.00 97.75 240 TYR A CA 1
ATOM 1879 C C . TYR A 1 240 ? -3.099 2.354 -10.807 1.00 97.75 240 TYR A C 1
ATOM 1881 O O . TYR A 1 240 ? -2.188 2.144 -11.604 1.00 97.75 240 TYR A O 1
ATOM 1889 N N . ASP A 1 241 ? -3.703 3.536 -10.719 1.00 96.19 241 ASP A N 1
ATOM 1890 C CA . ASP A 1 241 ? -3.268 4.693 -11.498 1.00 96.19 241 ASP A CA 1
ATOM 1891 C C . ASP A 1 241 ? -2.247 5.521 -10.712 1.00 96.19 241 ASP A C 1
ATOM 1893 O O . ASP A 1 241 ? -2.384 5.782 -9.511 1.00 96.19 241 ASP A O 1
ATOM 1897 N N . SER A 1 242 ? -1.205 5.966 -11.407 1.00 94.19 242 SER A N 1
ATOM 1898 C CA . SER A 1 242 ? -0.284 6.975 -10.900 1.00 94.19 242 SER A CA 1
ATOM 1899 C C . SER A 1 242 ? -1.065 8.215 -10.473 1.00 94.19 242 SER A C 1
ATOM 1901 O O . SER A 1 242 ? -1.832 8.785 -11.248 1.00 94.19 242 SER A O 1
ATOM 1903 N N . VAL A 1 243 ? -0.818 8.692 -9.254 1.00 90.75 243 VAL A N 1
ATOM 1904 C CA . VAL A 1 243 ? -1.420 9.950 -8.775 1.00 90.75 243 VAL A CA 1
ATOM 1905 C C . VAL A 1 243 ? -0.783 11.185 -9.415 1.00 90.75 243 VAL A C 1
ATOM 1907 O O . VAL A 1 243 ? -1.280 12.287 -9.216 1.00 90.75 243 VAL A O 1
ATOM 1910 N N . LEU A 1 244 ? 0.328 11.003 -10.137 1.00 89.62 244 LEU A N 1
ATOM 1911 C CA . LEU A 1 244 ? 1.075 12.069 -10.800 1.00 89.62 244 LEU A CA 1
ATOM 1912 C C . LEU A 1 244 ? 0.692 12.190 -12.276 1.00 89.62 244 LEU A C 1
ATOM 1914 O O . LEU A 1 244 ? 0.536 13.297 -12.770 1.00 89.62 244 LEU A O 1
ATOM 1918 N N . THR A 1 245 ? 0.544 11.058 -12.969 1.00 91.38 245 THR A N 1
ATOM 1919 C CA . THR A 1 245 ? 0.360 11.026 -14.433 1.00 91.38 245 THR A CA 1
ATOM 1920 C C . THR A 1 245 ? -0.971 10.425 -14.880 1.00 91.38 245 THR A C 1
ATOM 1922 O O . THR A 1 245 ? -1.309 10.525 -16.056 1.00 91.38 245 THR A O 1
ATOM 1925 N N . HIS A 1 246 ? -1.710 9.773 -13.976 1.00 92.56 246 HIS A N 1
ATOM 1926 C CA . HIS A 1 246 ? -2.897 8.959 -14.273 1.00 92.56 246 HIS A CA 1
ATOM 1927 C C . HIS A 1 246 ? -2.655 7.761 -15.207 1.00 92.56 246 HIS A C 1
ATOM 1929 O O . HIS A 1 246 ? -3.607 7.099 -15.614 1.00 92.56 246 HIS A O 1
ATOM 1935 N N . SER A 1 247 ? -1.395 7.451 -15.517 1.00 95.19 247 SER A N 1
ATOM 1936 C CA . SER A 1 247 ? -1.010 6.232 -16.224 1.00 95.19 247 SER A CA 1
ATOM 1937 C C . SER A 1 247 ? -0.993 5.025 -15.293 1.00 95.19 247 SER A C 1
ATOM 1939 O O . SER A 1 247 ? -0.885 5.145 -14.071 1.00 95.19 247 SER A O 1
ATOM 1941 N N . LEU A 1 248 ? -1.054 3.840 -15.892 1.00 96.81 248 LEU A N 1
ATOM 1942 C CA . LEU A 1 248 ? -1.155 2.580 -15.178 1.00 96.81 248 LEU A CA 1
ATOM 1943 C C . LEU A 1 248 ? 0.162 2.208 -14.475 1.00 96.81 248 LEU A C 1
ATOM 1945 O O . LEU A 1 248 ? 1.243 2.231 -15.061 1.00 96.81 248 LEU A O 1
ATOM 1949 N N . CYS A 1 249 ? 0.050 1.800 -13.217 1.00 97.94 249 CYS A N 1
ATOM 1950 C CA . CYS A 1 249 ? 1.133 1.319 -12.373 1.00 97.94 249 CYS A CA 1
ATOM 1951 C C . CYS A 1 249 ? 0.778 -0.030 -11.739 1.00 97.94 249 CYS A C 1
ATOM 1953 O O . CYS A 1 249 ? -0.386 -0.422 -11.641 1.00 97.94 249 CYS A O 1
ATOM 1955 N N . SER A 1 250 ? 1.802 -0.744 -11.278 1.00 97.81 250 SER A N 1
ATOM 1956 C CA . SER A 1 250 ? 1.656 -2.018 -10.582 1.00 97.81 250 SER A CA 1
ATOM 1957 C C . SER A 1 250 ? 2.561 -2.073 -9.364 1.00 97.81 250 SER A C 1
ATOM 1959 O O . SER A 1 250 ? 3.720 -1.661 -9.423 1.00 97.81 250 SER A O 1
ATOM 1961 N N . ALA A 1 251 ? 2.025 -2.601 -8.267 1.00 97.75 251 ALA A N 1
ATOM 1962 C CA . ALA A 1 251 ? 2.790 -3.048 -7.114 1.00 97.75 251 ALA A CA 1
ATOM 1963 C C . ALA A 1 251 ? 2.772 -4.581 -7.094 1.00 97.75 251 ALA A C 1
ATOM 1965 O O . ALA A 1 251 ? 1.733 -5.176 -6.817 1.00 97.75 251 ALA A O 1
ATOM 1966 N N . ILE A 1 252 ? 3.909 -5.206 -7.393 1.00 97.25 252 ILE A N 1
ATOM 1967 C CA . ILE A 1 252 ? 4.078 -6.663 -7.450 1.00 97.25 252 ILE A CA 1
ATOM 1968 C C . ILE A 1 252 ? 4.724 -7.140 -6.151 1.00 97.25 252 ILE A C 1
ATOM 1970 O O . ILE A 1 252 ? 5.794 -6.663 -5.768 1.00 97.25 252 ILE A O 1
ATOM 1974 N N . TYR A 1 253 ? 4.107 -8.095 -5.468 1.00 95.62 253 TYR A N 1
ATOM 1975 C CA . TYR A 1 253 ? 4.608 -8.623 -4.208 1.00 95.62 253 TYR A CA 1
ATOM 1976 C C . TYR A 1 253 ? 5.601 -9.758 -4.428 1.00 95.62 253 TYR A C 1
ATOM 1978 O O . TYR A 1 253 ? 5.296 -10.782 -5.035 1.00 95.62 253 TYR A O 1
ATOM 1986 N N . LEU A 1 254 ? 6.806 -9.598 -3.880 1.00 85.69 254 LEU A N 1
ATOM 1987 C CA . LEU A 1 254 ? 7.859 -10.604 -3.995 1.00 85.69 254 LEU A CA 1
ATOM 1988 C C . LEU A 1 254 ? 7.787 -11.559 -2.797 1.00 85.69 254 LEU A C 1
ATOM 1990 O O . LEU A 1 254 ? 8.434 -11.345 -1.775 1.00 85.69 254 LEU A O 1
ATOM 1994 N N . SER A 1 255 ? 6.971 -12.604 -2.908 1.00 70.94 255 SER A N 1
ATOM 1995 C CA . SER A 1 255 ? 6.882 -13.673 -1.907 1.00 70.94 255 SER A CA 1
ATOM 1996 C C . SER A 1 255 ? 7.575 -14.936 -2.408 1.00 70.94 255 SER A C 1
ATOM 1998 O O . SER A 1 255 ? 7.590 -15.207 -3.605 1.00 70.94 255 SER A O 1
ATOM 2000 N N . SER A 1 256 ? 8.082 -15.767 -1.493 1.00 53.91 256 SER A N 1
ATOM 2001 C CA . SER A 1 256 ? 8.623 -17.100 -1.812 1.00 53.91 256 SER A CA 1
ATOM 2002 C C . SER A 1 256 ? 7.602 -18.040 -2.472 1.00 53.91 256 SER A C 1
ATOM 2004 O O . SER A 1 256 ? 7.972 -19.118 -2.926 1.00 53.91 256 SER A O 1
ATOM 2006 N N . LYS A 1 257 ? 6.326 -17.636 -2.524 1.00 49.12 257 LYS A N 1
ATOM 2007 C CA . LYS A 1 257 ? 5.216 -18.370 -3.137 1.00 49.12 257 LYS A CA 1
ATOM 2008 C C . LYS A 1 257 ? 5.004 -18.089 -4.634 1.00 49.12 257 LYS A C 1
ATOM 2010 O O . LYS A 1 257 ? 4.193 -18.790 -5.226 1.00 49.12 257 LYS A O 1
ATOM 2015 N N . PHE A 1 258 ? 5.697 -17.117 -5.240 1.00 56.03 258 PHE A N 1
ATOM 2016 C CA . PHE A 1 258 ? 5.437 -16.683 -6.624 1.00 56.03 258 PHE A CA 1
ATOM 2017 C C . PHE A 1 258 ? 6.677 -16.858 -7.530 1.00 56.03 258 PHE A C 1
ATOM 2019 O O . PHE A 1 258 ? 7.784 -16.496 -7.114 1.00 56.03 258 PHE A O 1
ATOM 2026 N N . PRO A 1 259 ? 6.550 -17.453 -8.737 1.00 46.12 259 PRO A N 1
ATOM 2027 C CA . PRO A 1 259 ? 7.678 -17.691 -9.636 1.00 46.12 259 PRO A CA 1
ATOM 2028 C C . PRO A 1 259 ? 8.202 -16.408 -10.316 1.00 46.12 259 PRO A C 1
ATOM 2030 O O . PRO A 1 259 ? 7.617 -15.333 -10.252 1.00 46.12 259 PRO A O 1
ATOM 2033 N N . LYS A 1 260 ? 9.393 -16.540 -10.912 1.00 53.03 260 LYS A N 1
ATOM 2034 C CA . LYS A 1 260 ? 10.340 -15.479 -11.295 1.00 53.03 260 LYS A CA 1
ATOM 2035 C C . LYS A 1 260 ? 9.837 -14.550 -12.415 1.00 53.03 260 LYS A C 1
ATOM 2037 O O . LYS A 1 260 ? 9.370 -15.017 -13.446 1.00 53.03 260 LYS A O 1
ATOM 2042 N N . LEU A 1 261 ? 10.084 -13.246 -12.253 1.00 54.25 261 LEU A N 1
ATOM 2043 C CA . LEU A 1 261 ? 10.065 -12.251 -13.335 1.00 54.25 261 LEU A CA 1
ATOM 2044 C C . LEU A 1 261 ? 11.196 -12.538 -14.339 1.00 54.25 261 LEU A C 1
ATOM 2046 O O . LEU A 1 261 ? 12.334 -12.779 -13.926 1.00 54.25 261 LEU A O 1
ATOM 2050 N N . CYS A 1 262 ? 10.897 -12.483 -15.638 1.00 45.31 262 CYS A N 1
ATOM 2051 C CA . CYS A 1 262 ? 11.862 -12.710 -16.719 1.00 45.31 262 CYS A CA 1
ATOM 2052 C C . CYS A 1 262 ? 12.220 -11.395 -17.427 1.00 45.31 262 CYS A C 1
ATOM 2054 O O . CYS A 1 262 ? 11.388 -10.504 -17.562 1.00 45.31 262 CYS A O 1
ATOM 2056 N N . PHE A 1 263 ? 13.454 -11.280 -17.922 1.00 42.53 263 PHE A N 1
ATOM 2057 C CA . PHE A 1 263 ? 13.817 -10.226 -18.871 1.00 42.53 263 PHE A CA 1
ATOM 2058 C C . PHE A 1 263 ? 13.581 -10.735 -20.292 1.00 42.53 263 PHE A C 1
ATOM 2060 O O . PHE A 1 263 ? 14.056 -11.814 -20.642 1.00 42.53 263 PHE A O 1
ATOM 2067 N N . LEU A 1 264 ? 12.884 -9.945 -21.107 1.00 39.50 264 LEU A N 1
ATOM 2068 C CA . LEU A 1 264 ? 13.005 -10.020 -22.559 1.00 39.50 264 LEU A CA 1
ATOM 2069 C C . LEU A 1 264 ? 13.954 -8.886 -22.964 1.00 39.50 264 LEU A C 1
ATOM 2071 O O . LEU A 1 264 ? 13.707 -7.730 -22.612 1.00 39.50 264 LEU A O 1
ATOM 2075 N N . HIS A 1 265 ? 15.084 -9.248 -23.575 1.00 37.41 265 HIS A N 1
ATOM 2076 C CA . HIS A 1 265 ? 16.010 -8.314 -24.220 1.00 37.41 265 HIS A CA 1
ATOM 2077 C C . HIS A 1 265 ? 15.504 -7.955 -25.612 1.00 37.41 265 HIS A C 1
ATOM 2079 O O . HIS A 1 265 ? 14.972 -8.869 -26.282 1.00 37.41 265 HIS A O 1
#